Protein 4QPN (pdb70)

Sequence (203 aa):
ADSYSEKSSQFCCFCGHVLTITQQNFGSRLGVAARRVWDAALSSLCNYFESQNVDFRRGKKVIELGAGTGIVGILAALQGGDVTITDLPLALEEQIQGNVQANVPAGGQAQVRALSWGIDHHVFPANYDLVLGADIVYLEEPTFPLLLLGTLQHLCRPHGTIYLASKMRRKEHGTESFFQHLLPQQHFQLEELAQRDEDENVNIYRARHREPRPA

Structure (mmCIF, N/CA/C/O backbone):
data_4QPN
#
_entry.id   4QPN
#
_cell.length_a   38.665
_cell.length_b   38.665
_cell.length_c   193.915
_cell.angle_alpha   90.000
_cell.angle_beta   90.000
_cell.angle_gamma   120.000
#
_symmetry.space_group_name_H-M   'P 61'
#
loop_
_entity.id
_entity.type
_entity.pdbx_description
1 polymer 'Protein-lysine methyltransferase METTL21B'
2 non-polymer S-ADENOSYL-L-HOMOCYSTEINE
3 non-polymer 'SULFATE ION'
4 non-polymer 'UNKNOWN ATOM OR ION'
5 water water
#
loop_
_atom_site.group_PDB
_atom_site.id
_atom_site.type_symbol
_atom_site.label_atom_id
_atom_site.label_alt_id
_atom_site.label_comp_id
_atom_site.label_asym_id
_atom_site.label_entity_id
_atom_site.label_seq_id
_atom_site.pdbx_PDB_ins_code
_atom_site.Cartn_x
_atom_site.Cartn_y
_atom_site.Cartn_z
_atom_site.occupancy
_atom_site.B_iso_or_equiv
_atom_site.auth_seq_id
_atom_site.auth_comp_id
_atom_site.auth_asym_id
_atom_site.auth_atom_id
_atom_site.pdbx_PDB_model_num
ATOM 1 N N . ALA A 1 25 ? -11.962 44.496 -0.744 1.00 20.31 24 ALA A N 1
ATOM 2 C CA . ALA A 1 25 ? -13.109 44.301 0.190 1.00 14.53 24 ALA A CA 1
ATOM 3 C C . ALA A 1 25 ? -12.858 44.973 1.514 1.00 13.49 24 ALA A C 1
ATOM 4 O O . ALA A 1 25 ? -11.697 45.038 1.938 1.00 15.58 24 ALA A O 1
ATOM 6 N N . ASP A 1 26 ? -13.901 45.453 2.190 1.00 13.55 25 ASP A N 1
ATOM 7 C CA . ASP A 1 26 ? -13.790 45.991 3.540 1.00 12.98 25 ASP A CA 1
ATOM 8 C C . ASP A 1 26 ? -13.358 44.839 4.455 1.00 12.72 25 ASP A C 1
ATOM 9 O O . ASP A 1 26 ? -13.768 43.663 4.291 1.00 13.48 25 ASP A O 1
ATOM 14 N N . SER A 1 27 ? -12.625 45.211 5.502 1.00 13.14 26 SER A N 1
ATOM 15 C CA . SER A 1 27 ? -12.418 44.333 6.634 1.00 13.81 26 SER A CA 1
ATOM 16 C C . SER A 1 27 ? -13.796 44.057 7.248 1.00 14.44 26 SER A C 1
ATOM 17 O O . SER A 1 27 ? -14.782 44.823 7.070 1.00 15.02 26 SER A O 1
ATOM 20 N N . TYR A 1 28 ? -13.921 42.899 7.863 1.00 12.92 27 TYR A N 1
ATOM 21 C CA . TYR A 1 28 ? -15.212 42.475 8.424 1.00 12.71 27 TYR A CA 1
ATOM 22 C C . TYR A 1 28 ? -14.956 41.568 9.581 1.00 12.77 27 TYR A C 1
ATOM 23 O O . TYR A 1 28 ? -13.869 41.036 9.766 1.00 15.06 27 TYR A O 1
ATOM 32 N N . SER A 1 29 ? -15.977 41.340 10.361 1.00 15.80 28 SER A N 1
ATOM 33 C CA . SER A 1 29 ? -15.788 40.448 11.444 1.00 19.19 28 SER A CA 1
ATOM 34 C C . SER A 1 29 ? -16.820 39.352 11.353 1.00 15.59 28 SER A C 1
ATOM 35 O O . SER A 1 29 ? -17.876 39.520 10.696 1.00 17.94 28 SER A O 1
ATOM 38 N N . GLU A 1 30 ? -16.479 38.226 11.928 1.00 13.55 29 GLU A N 1
ATOM 39 C CA . GLU A 1 30 ? -17.373 37.109 12.052 1.00 14.05 29 GLU A CA 1
ATOM 40 C C . GLU A 1 30 ? -17.418 36.823 13.531 1.00 12.35 29 GLU A C 1
ATOM 41 O O . GLU A 1 30 ? -16.378 36.766 14.154 1.00 21.53 29 GLU A O 1
ATOM 47 N N . LYS A 1 31 ? -18.571 36.530 14.056 1.00 12.92 30 LYS A N 1
ATOM 48 C CA . LYS A 1 31 ? -18.753 36.090 15.391 1.00 11.78 30 LYS A CA 1
ATOM 49 C C . LYS A 1 31 ? -18.935 34.590 15.415 1.00 14.05 30 LYS A C 1
ATOM 50 O O . LYS A 1 31 ? -19.742 34.000 14.625 1.00 20.26 30 LYS A O 1
ATOM 56 N N . SER A 1 32 ? -18.261 33.965 16.366 1.00 10.97 31 SER A N 1
ATOM 57 C CA A SER A 1 32 ? -18.398 32.565 16.660 0.30 12.23 31 SER A CA 1
ATOM 58 C CA B SER A 1 32 ? -18.502 32.593 16.660 0.70 12.28 31 SER A CA 1
ATOM 59 C C . SER A 1 32 ? -19.009 32.471 18.073 1.00 11.72 31 SER A C 1
ATOM 60 O O . SER A 1 32 ? -18.514 33.127 19.010 1.00 13.27 31 SER A O 1
ATOM 65 N N . GLN A 1 33 ? -20.005 31.651 18.234 1.00 10.90 32 GLN A N 1
ATOM 66 C CA . GLN A 1 33 ? -20.709 31.515 19.499 1.00 9.63 32 GLN A CA 1
ATOM 67 C C . GLN A 1 33 ? -20.411 30.262 20.170 1.00 9.63 32 GLN A C 1
ATOM 68 O O . GLN A 1 33 ? -20.418 29.202 19.535 1.00 12.00 32 GLN A O 1
ATOM 74 N N . PHE A 1 34 ? -20.197 30.332 21.475 1.00 8.86 33 PHE A N 1
ATOM 75 C CA . PHE A 1 34 ? -19.876 29.199 22.281 1.00 8.78 33 PHE A CA 1
ATOM 76 C C . PHE A 1 34 ? -20.607 29.304 23.591 1.00 8.67 33 PHE A C 1
ATOM 77 O O . PHE A 1 34 ? -21.045 30.410 23.979 1.00 9.02 33 PHE A O 1
ATOM 85 N N . CYS A 1 35 ? -20.770 28.164 24.238 1.00 9.79 34 CYS A N 1
ATOM 86 C CA A CYS A 1 35 ? -21.304 28.110 25.602 0.70 10.43 34 CYS A CA 1
ATOM 87 C CA B CYS A 1 35 ? -21.322 28.108 25.597 0.30 10.75 34 CYS A CA 1
ATOM 88 C C . CYS A 1 35 ? -20.485 27.078 26.307 1.00 11.17 34 CYS A C 1
ATOM 89 O O . CYS A 1 35 ? -20.540 25.926 25.971 1.00 16.01 34 CYS A O 1
ATOM 94 N N . PHE A 1 36 ? -19.619 27.517 27.159 1.00 13.61 35 PHE A N 1
ATOM 95 C CA . PHE A 1 36 ? -18.730 26.645 27.915 1.00 11.81 35 PHE A CA 1
ATOM 96 C C . PHE A 1 36 ? -19.023 26.863 29.355 1.00 11.29 35 PHE A C 1
ATOM 97 O O . PHE A 1 36 ? -19.067 28.026 29.807 1.00 11.43 35 PHE A O 1
ATOM 105 N N . CYS A 1 37 ? -19.216 25.771 30.120 1.00 13.58 36 CYS A N 1
ATOM 106 C CA . CYS A 1 37 ? -19.448 25.859 31.540 1.00 14.66 36 CYS A CA 1
ATOM 107 C C . CYS A 1 37 ? -20.679 26.717 31.876 1.00 13.89 36 CYS A C 1
ATOM 108 O O . CYS A 1 37 ? -20.644 27.424 32.883 1.00 17.28 36 CYS A O 1
ATOM 111 N N . GLY A 1 38 ? -21.646 26.743 30.948 1.00 15.28 37 GLY A N 1
ATOM 112 C CA . GLY A 1 38 ? -22.884 27.513 31.013 1.00 15.55 37 GLY A CA 1
ATOM 113 C C . GLY A 1 38 ? -22.763 28.951 30.666 1.00 12.90 37 GLY A C 1
ATOM 114 O O . GLY A 1 38 ? -23.823 29.608 30.625 1.00 17.34 37 GLY A O 1
ATOM 115 N N . HIS A 1 39 ? -21.550 29.480 30.385 1.00 10.93 38 HIS A N 1
ATOM 116 C CA . HIS A 1 39 ? -21.347 30.865 30.008 1.00 9.84 38 HIS A CA 1
ATOM 117 C C . HIS A 1 39 ? -21.435 31.074 28.529 1.00 9.76 38 HIS A C 1
ATOM 118 O O . HIS A 1 39 ? -20.838 30.327 27.781 1.00 13.25 38 HIS A O 1
ATOM 125 N N . VAL A 1 40 ? -22.017 32.197 28.123 1.00 9.09 39 VAL A N 1
ATOM 126 C CA . VAL A 1 40 ? -21.955 32.625 26.742 1.00 9.18 39 VAL A CA 1
ATOM 127 C C . VAL A 1 40 ? -20.578 33.152 26.430 1.00 8.33 39 VAL A C 1
ATOM 128 O O . VAL A 1 40 ? -20.034 33.926 27.195 1.00 10.12 39 VAL A O 1
ATOM 132 N N . LEU A 1 41 ? -20.008 32.711 25.303 1.00 7.59 40 LEU A N 1
ATOM 133 C CA . LEU A 1 41 ? -18.811 33.364 24.802 1.00 8.40 40 LEU A CA 1
ATOM 134 C C . LEU A 1 41 ? -19.082 33.715 23.362 1.00 8.45 40 LEU A C 1
ATOM 135 O O . LEU A 1 41 ? -19.230 32.822 22.513 1.00 10.04 40 LEU A O 1
ATOM 140 N N . THR A 1 42 ? -19.146 35.006 23.082 1.00 6.92 41 THR A N 1
ATOM 141 C CA . THR A 1 42 ? -19.345 35.474 21.689 1.00 7.24 41 THR A CA 1
ATOM 142 C C . THR A 1 42 ? -17.994 36.043 21.255 1.00 6.95 41 THR A C 1
ATOM 143 O O . THR A 1 42 ? -17.514 37.062 21.779 1.00 6.86 41 THR A O 1
ATOM 147 N N . ILE A 1 43 ? -17.338 35.357 20.342 1.00 7.32 42 ILE A N 1
ATOM 148 C CA . ILE A 1 43 ? -15.986 35.656 19.971 1.00 6.60 42 ILE A CA 1
ATOM 149 C C . ILE A 1 43 ? -15.924 36.281 18.595 1.00 6.42 42 ILE A C 1
ATOM 150 O O . ILE A 1 43 ? -16.294 35.618 17.597 1.00 8.56 42 ILE A O 1
ATOM 155 N N . THR A 1 44 ? -15.444 37.531 18.526 1.00 6.69 43 THR A N 1
ATOM 156 C CA . THR A 1 44 ? -15.270 38.200 17.264 1.00 7.77 43 THR A CA 1
ATOM 157 C C . THR A 1 44 ? -13.891 37.903 16.712 1.00 7.55 43 THR A C 1
ATOM 158 O O . THR A 1 44 ? -12.883 37.957 17.404 1.00 8.02 43 THR A O 1
ATOM 162 N N . GLN A 1 45 ? -13.939 37.523 15.439 1.00 7.60 44 GLN A N 1
ATOM 163 C CA A GLN A 1 45 ? -12.765 37.267 14.635 0.70 7.45 44 GLN A CA 1
ATOM 164 C CA B GLN A 1 45 ? -12.756 37.269 14.636 0.30 7.74 44 GLN A CA 1
ATOM 165 C C . GLN A 1 45 ? -12.654 38.379 13.609 1.00 8.30 44 GLN A C 1
ATOM 166 O O . GLN A 1 45 ? -13.609 38.602 12.841 1.00 10.71 44 GLN A O 1
ATOM 177 N N . ASN A 1 46 ? -11.535 39.099 13.613 1.00 7.27 45 ASN A N 1
ATOM 178 C CA . ASN A 1 46 ? -11.409 40.281 12.798 1.00 8.36 45 ASN A CA 1
ATOM 179 C C . ASN A 1 46 ? -10.608 39.950 11.587 1.00 8.16 45 ASN A C 1
ATOM 180 O O . ASN A 1 46 ? -9.408 39.885 11.614 1.00 8.90 45 ASN A O 1
ATOM 185 N N . PHE A 1 47 ? -11.333 39.710 10.472 1.00 11.18 46 PHE A N 1
ATOM 186 C CA . PHE A 1 47 ? -10.720 39.293 9.200 1.00 11.23 46 PHE A CA 1
ATOM 187 C C . PHE A 1 47 ? -10.483 40.491 8.280 1.00 9.89 46 PHE A C 1
ATOM 188 O O . PHE A 1 47 ? -11.261 41.498 8.240 1.00 12.16 46 PHE A O 1
ATOM 196 N N . GLY A 1 48 ? -9.492 40.411 7.421 1.00 10.54 47 GLY A N 1
ATOM 197 C CA . GLY A 1 48 ? -9.224 41.452 6.403 1.00 11.76 47 GLY A CA 1
ATOM 198 C C . GLY A 1 48 ? -8.440 42.617 6.910 1.00 12.63 47 GLY A C 1
ATOM 199 O O . GLY A 1 48 ? -8.127 43.525 6.128 1.00 17.73 47 GLY A O 1
ATOM 200 N N . SER A 1 49 ? -8.081 42.594 8.198 1.00 12.37 48 SER A N 1
ATOM 201 C CA . SER A 1 49 ? -7.373 43.724 8.810 1.00 14.17 48 SER A CA 1
ATOM 202 C C . SER A 1 49 ? -5.965 43.291 9.264 1.00 11.63 48 SER A C 1
ATOM 203 O O . SER A 1 49 ? -5.324 43.932 10.118 1.00 13.28 48 SER A O 1
ATOM 206 N N . ARG A 1 50 ? -5.406 42.306 8.583 1.00 11.19 49 ARG A N 1
ATOM 207 C CA . ARG A 1 50 ? -3.984 41.979 8.669 1.00 11.57 49 ARG A CA 1
ATOM 208 C C . ARG A 1 50 ? -3.595 41.287 10.024 1.00 10.88 49 ARG A C 1
ATOM 209 O O . ARG A 1 50 ? -2.437 41.308 10.427 1.00 13.06 49 ARG A O 1
ATOM 217 N N . LEU A 1 51 ? -4.547 40.667 10.684 1.00 8.84 50 LEU A N 1
ATOM 218 C CA . LEU A 1 51 ? -4.235 39.849 11.866 1.00 8.24 50 LEU A CA 1
ATOM 219 C C . LEU A 1 51 ? -3.677 38.498 11.476 1.00 8.19 50 LEU A C 1
ATOM 220 O O . LEU A 1 51 ? -3.071 37.821 12.304 1.00 8.79 50 LEU A O 1
ATOM 225 N N . GLY A 1 52 ? -3.917 38.069 10.238 1.00 7.79 51 GLY A N 1
ATOM 226 C CA . GLY A 1 52 ? -3.467 36.750 9.854 1.00 7.92 51 GLY A CA 1
ATOM 227 C C . GLY A 1 52 ? -4.012 35.691 10.777 1.00 6.47 51 GLY A C 1
ATOM 228 O O . GLY A 1 52 ? -5.204 35.684 11.076 1.00 7.78 51 GLY A O 1
ATOM 229 N N . VAL A 1 53 ? -3.164 34.747 11.194 1.00 6.75 52 VAL A N 1
ATOM 230 C CA . VAL A 1 53 ? -3.661 33.612 11.957 1.00 7.20 52 VAL A CA 1
ATOM 231 C C . VAL A 1 53 ? -4.252 34.025 13.304 1.00 6.63 52 VAL A C 1
ATOM 232 O O . VAL A 1 53 ? -5.059 33.293 13.863 1.00 5.76 52 VAL A O 1
ATOM 236 N N . ALA A 1 54 ? -3.864 35.188 13.821 1.00 5.86 53 ALA A N 1
ATOM 237 C CA . ALA A 1 54 ? -4.376 35.671 15.109 1.00 6.17 53 ALA A CA 1
ATOM 238 C C . ALA A 1 54 ? -5.865 35.950 15.087 1.00 6.50 53 ALA A C 1
ATOM 239 O O . ALA A 1 54 ? -6.496 36.071 16.134 1.00 6.89 53 ALA A O 1
ATOM 241 N N . ALA A 1 55 ? -6.464 36.082 13.892 1.00 6.69 54 ALA A N 1
ATOM 242 C CA . ALA A 1 55 ? -7.887 36.393 13.767 1.00 6.66 54 ALA A CA 1
ATOM 243 C C . ALA A 1 55 ? -8.779 35.189 14.083 1.00 6.48 54 ALA A C 1
ATOM 244 O O . ALA A 1 55 ? -9.932 35.404 14.373 1.00 8.65 54 ALA A O 1
A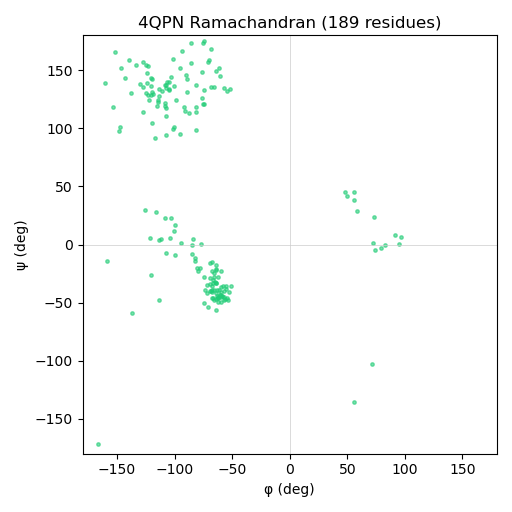TOM 246 N N . ARG A 1 56 ? -8.285 33.947 13.864 1.00 6.86 55 ARG A N 1
ATOM 247 C CA B ARG A 1 56 ? -9.131 32.814 13.861 0.40 7.21 55 ARG A CA 1
ATOM 248 C CA C ARG A 1 56 ? -9.122 32.781 13.860 0.60 7.43 55 ARG A CA 1
ATOM 249 C C . ARG A 1 56 ? -9.145 32.119 15.239 1.00 6.93 55 ARG A C 1
ATOM 250 O O . ARG A 1 56 ? -8.169 32.134 15.959 1.00 6.49 55 ARG A O 1
ATOM 265 N N . VAL A 1 57 ? -10.241 31.425 15.523 1.00 7.26 56 VAL A N 1
ATOM 266 C CA . VAL A 1 57 ? -10.302 30.453 16.601 1.00 7.25 56 VAL A CA 1
ATOM 267 C C . VAL A 1 57 ? -9.845 29.125 16.033 1.00 6.83 56 VAL A C 1
ATOM 268 O O . VAL A 1 57 ? -10.482 28.565 15.144 1.00 8.52 56 VAL A O 1
ATOM 272 N N . TRP A 1 58 ? -8.698 28.611 16.473 1.00 5.85 57 TRP A N 1
ATOM 273 C CA . TRP A 1 58 ? -8.135 27.365 15.946 1.00 6.32 57 TRP A CA 1
ATOM 274 C C . TRP A 1 58 ? -8.579 26.191 16.818 1.00 6.50 57 TRP A C 1
ATOM 275 O O . TRP A 1 58 ? -9.081 26.313 17.912 1.00 7.32 57 TRP A O 1
ATOM 286 N N . ASP A 1 59 ? -8.367 24.975 16.304 1.00 6.87 58 ASP A N 1
ATOM 287 C CA . ASP A 1 59 ? -9.019 23.836 16.839 1.00 8.01 58 ASP A CA 1
ATOM 288 C C . ASP A 1 59 ? -8.624 23.487 18.246 1.00 6.99 58 ASP A C 1
ATOM 289 O O . ASP A 1 59 ? -9.431 22.985 19.038 1.00 8.46 58 ASP A O 1
ATOM 294 N N . ALA A 1 60 ? -7.359 23.624 18.588 1.00 6.11 59 ALA A N 1
ATOM 295 C CA . ALA A 1 60 ? -6.940 23.231 19.951 1.00 7.21 59 ALA A CA 1
ATOM 296 C C . ALA A 1 60 ? -7.535 24.156 21.014 1.00 6.18 59 ALA A C 1
ATOM 297 O O . ALA A 1 60 ? -7.628 23.742 22.163 1.00 7.08 59 ALA A O 1
ATOM 299 N N . ALA A 1 61 ? -7.911 25.381 20.652 1.00 6.66 60 ALA A N 1
ATOM 300 C CA . ALA A 1 61 ? -8.589 26.250 21.591 1.00 7.03 60 ALA A CA 1
ATOM 301 C C . ALA A 1 61 ? -9.916 25.683 22.023 1.00 7.09 60 ALA A C 1
ATOM 302 O O . ALA A 1 61 ? -10.268 25.694 23.188 1.00 7.98 60 ALA A O 1
ATOM 304 N N . LEU A 1 62 ? -10.685 25.179 21.070 1.00 8.47 61 LEU A N 1
ATOM 305 C CA . LEU A 1 62 ? -11.944 24.548 21.378 1.00 10.46 61 LEU A CA 1
ATOM 306 C C . LEU A 1 62 ? -11.703 23.325 22.244 1.00 9.54 61 LEU A C 1
ATOM 307 O O . LEU A 1 62 ? -12.414 23.082 23.242 1.00 10.33 61 LEU A O 1
ATOM 312 N N . SER A 1 63 ? -10.710 22.512 21.882 1.00 9.02 62 SER A N 1
ATOM 313 C CA A SER A 1 63 ? -10.410 21.315 22.704 0.60 9.62 62 SER A CA 1
ATOM 314 C CA B SER A 1 63 ? -10.422 21.330 22.661 0.40 8.98 62 SER A CA 1
ATOM 315 C C . SER A 1 63 ? -10.065 21.678 24.100 1.00 8.55 62 SER A C 1
ATOM 316 O O . SER A 1 63 ? -10.517 21.052 25.057 1.00 10.15 62 SER A O 1
ATOM 321 N N . LEU A 1 64 ? -9.255 22.736 24.255 1.00 7.66 63 LEU A N 1
ATOM 322 C CA . LEU A 1 64 ? -8.808 23.112 25.619 1.00 7.64 63 LEU A CA 1
ATOM 323 C C . LEU A 1 64 ? -9.968 23.640 26.459 1.00 7.60 63 LEU A C 1
ATOM 324 O O . LEU A 1 64 ? -10.095 23.331 27.639 1.00 8.64 63 LEU A O 1
ATOM 329 N N . CYS A 1 65 ? -10.823 24.424 25.827 1.00 7.78 64 CYS A N 1
ATOM 330 C CA . CYS A 1 65 ? -12.016 24.931 26.527 1.00 8.29 64 CYS A CA 1
ATOM 331 C C . CYS A 1 65 ? -12.936 23.779 26.926 1.00 9.30 64 CYS A C 1
ATOM 332 O O . CYS A 1 65 ? -13.418 23.735 28.074 1.00 9.84 64 CYS A O 1
ATOM 335 N N . ASN A 1 66 ? -13.106 22.818 26.030 1.00 9.50 65 ASN A N 1
ATOM 336 C CA . ASN A 1 66 ? -13.920 21.665 26.367 1.00 9.93 65 ASN A CA 1
ATOM 337 C C . ASN A 1 66 ? -13.313 20.851 27.502 1.00 11.35 65 ASN A C 1
ATOM 338 O O . ASN A 1 66 ? -14.055 20.257 28.302 1.00 12.80 65 ASN A O 1
ATOM 343 N N . TYR A 1 67 ? -11.987 20.813 27.574 1.00 10.59 66 TYR A N 1
ATOM 344 C CA . TYR A 1 67 ? -11.311 20.095 28.625 1.00 10.66 66 TYR A CA 1
ATOM 345 C C . TYR A 1 67 ? -11.467 20.834 29.938 1.00 11.01 66 TYR A C 1
ATOM 346 O O . TYR A 1 67 ? -11.761 20.225 30.964 1.00 12.23 66 TYR A O 1
ATOM 355 N N . PHE A 1 68 ? -11.348 22.151 29.978 1.00 9.66 67 PHE A N 1
ATOM 356 C CA . PHE A 1 68 ? -11.584 22.864 31.217 1.00 11.14 67 PHE A CA 1
ATOM 357 C C . PHE A 1 68 ? -12.988 22.588 31.741 1.00 11.75 67 PHE A C 1
ATOM 358 O O . PHE A 1 68 ? -13.193 22.549 32.973 1.00 13.18 67 PHE A O 1
ATOM 366 N N . GLU A 1 69 ? -13.928 22.457 30.810 1.00 10.04 68 GLU A N 1
ATOM 367 C CA . GLU A 1 69 ? -15.327 22.154 31.191 1.00 11.74 68 GLU A CA 1
ATOM 368 C C . GLU A 1 69 ? -15.446 20.742 31.689 1.00 13.59 68 GLU A C 1
ATOM 369 O O . GLU A 1 69 ? -15.978 20.522 32.778 1.00 16.03 68 GLU A O 1
ATOM 375 N N . SER A 1 70 ? -14.987 19.785 30.913 1.00 11.35 69 SER A N 1
ATOM 376 C CA . SER A 1 70 ? -15.199 18.395 31.242 1.00 13.92 69 SER A CA 1
ATOM 377 C C . SER A 1 70 ? -14.458 17.976 32.490 1.00 16.07 69 SER A C 1
ATOM 378 O O . SER A 1 70 ? -14.967 17.151 33.262 1.00 18.67 69 SER A O 1
ATOM 381 N N . GLN A 1 71 ? -13.289 18.558 32.721 1.00 17.14 70 GLN A N 1
ATOM 382 C CA . GLN A 1 71 ? -12.484 18.234 33.886 1.00 18.62 70 GLN A CA 1
ATOM 383 C C . GLN A 1 71 ? -12.707 19.159 35.054 1.00 18.20 70 GLN A C 1
ATOM 384 O O . GLN A 1 71 ? -12.060 19.015 36.093 1.00 20.75 70 GLN A O 1
ATOM 390 N N . ASN A 1 72 ? -13.593 20.114 34.906 1.00 15.34 71 ASN A N 1
ATOM 391 C CA . ASN A 1 72 ? -13.831 21.078 35.974 1.00 16.24 71 ASN A CA 1
ATOM 392 C C . ASN A 1 72 ? -12.549 21.655 36.519 1.00 17.14 71 ASN A C 1
ATOM 393 O O . ASN A 1 72 ? -12.404 21.837 37.691 1.00 20.12 71 ASN A O 1
ATOM 398 N N . VAL A 1 73 ? -11.626 22.052 35.623 1.00 16.23 72 VAL A N 1
ATOM 399 C CA . VAL A 1 73 ? -10.368 22.628 36.084 1.00 14.40 72 VAL A CA 1
ATOM 400 C C . VAL A 1 73 ? -10.633 23.858 36.963 1.00 14.69 72 VAL A C 1
ATOM 401 O O . VAL A 1 73 ? -11.480 24.692 36.615 1.00 15.58 72 VAL A O 1
ATOM 405 N N . ASP A 1 74 ? -9.941 23.970 38.102 1.00 14.56 73 ASP A N 1
ATOM 406 C CA . ASP A 1 74 ? -10.224 25.030 39.057 1.00 14.30 73 ASP A CA 1
ATOM 407 C C . ASP A 1 74 ? -9.338 26.243 38.757 1.00 16.88 73 ASP A C 1
ATOM 408 O O . ASP A 1 74 ? -8.110 26.165 38.838 1.00 17.09 73 ASP A O 1
ATOM 413 N N . PHE A 1 75 ? -9.987 27.351 38.440 1.00 11.92 74 PHE A N 1
ATOM 414 C CA . PHE A 1 75 ? -9.338 28.637 38.191 1.00 12.62 74 PHE A CA 1
ATOM 415 C C . PHE A 1 75 ? -9.573 29.602 39.297 1.00 11.01 74 PHE A C 1
ATOM 416 O O . PHE A 1 75 ? -8.939 30.625 39.332 1.00 12.42 74 PHE A O 1
ATOM 424 N N . ARG A 1 76 ? -10.416 29.262 40.260 1.00 15.26 75 ARG A N 1
ATOM 425 C CA A ARG A 1 76 ? -10.917 30.255 41.181 0.70 17.94 75 ARG A CA 1
ATOM 426 C CA B ARG A 1 76 ? -10.910 30.320 41.109 0.30 16.57 75 ARG A CA 1
ATOM 427 C C . ARG A 1 76 ? -9.795 30.909 41.971 1.00 16.57 75 ARG A C 1
ATOM 428 O O . ARG A 1 76 ? -9.122 30.237 42.739 1.00 18.19 75 ARG A O 1
ATOM 443 N N . GLY A 1 77 ? -9.608 32.212 41.803 1.00 16.96 76 GLY A N 1
ATOM 444 C CA . GLY A 1 77 ? -8.569 32.927 42.528 1.00 16.88 76 GLY A CA 1
ATOM 445 C C . GLY A 1 77 ? -7.119 32.696 42.072 1.00 16.96 76 GLY A C 1
ATOM 446 O O . GLY A 1 77 ? -6.207 33.320 42.582 1.00 25.83 76 GLY A O 1
ATOM 447 N N . LYS A 1 78 ? -6.902 31.783 41.111 1.00 14.68 77 LYS A N 1
ATOM 448 C CA . LYS A 1 78 ? -5.556 31.427 40.633 1.00 12.56 77 LYS A CA 1
ATOM 449 C C . LYS A 1 78 ? -5.056 32.554 39.711 1.00 9.66 77 LYS A C 1
ATOM 450 O O . LYS A 1 78 ? -5.848 33.139 38.978 1.00 10.94 77 LYS A O 1
ATOM 460 N N . LYS A 1 79 ? -3.773 32.789 39.681 1.00 8.47 78 LYS A N 1
ATOM 461 C CA . LYS A 1 79 ? -3.138 33.805 38.790 1.00 7.88 78 LYS A CA 1
ATOM 462 C C . LYS A 1 79 ? -2.759 33.108 37.485 1.00 7.02 78 LYS A C 1
ATOM 463 O O . LYS A 1 79 ? -1.930 32.190 37.467 1.00 8.25 78 LYS A O 1
ATOM 469 N N . VAL A 1 80 ? -3.415 33.536 36.394 1.00 7.12 79 VAL A N 1
ATOM 470 C CA . VAL A 1 80 ? -3.413 32.812 35.109 1.00 6.58 79 VAL A CA 1
ATOM 471 C C . VAL A 1 80 ? -2.840 33.748 34.046 1.00 6.07 79 VAL A C 1
ATOM 472 O O . VAL A 1 80 ? -3.229 34.929 33.986 1.00 7.14 79 VAL A O 1
ATOM 476 N N . ILE A 1 81 ? -1.961 33.217 33.198 1.00 6.49 80 ILE A N 1
ATOM 477 C CA . ILE A 1 81 ? -1.546 33.970 32.015 1.00 6.44 80 ILE A CA 1
ATOM 478 C C . ILE A 1 81 ? -1.730 33.094 30.772 1.00 5.63 80 ILE A C 1
ATOM 479 O O . ILE A 1 81 ? -1.394 31.915 30.796 1.00 6.92 80 ILE A O 1
ATOM 484 N N . GLU A 1 82 ? -2.286 33.669 29.705 1.00 5.20 81 GLU A N 1
ATOM 485 C CA . GLU A 1 82 ? -2.381 33.010 28.412 1.00 5.19 81 GLU A CA 1
ATOM 486 C C . GLU A 1 82 ? -1.399 33.633 27.457 1.00 4.77 81 GLU A C 1
ATOM 487 O O . GLU A 1 82 ? -1.296 34.844 27.342 1.00 5.28 81 GLU A O 1
ATOM 493 N N . LEU A 1 83 ? -0.670 32.762 26.714 1.00 5.07 82 LEU A N 1
ATOM 494 C CA . LEU A 1 83 ? 0.277 33.167 25.667 1.00 5.04 82 LEU A CA 1
ATOM 495 C C . LEU A 1 83 ? -0.348 32.946 24.292 1.00 4.72 82 LEU A C 1
ATOM 496 O O . LEU A 1 83 ? -1.065 31.964 24.091 1.00 5.08 82 LEU A O 1
ATOM 501 N N . GLY A 1 84 ? -0.048 33.843 23.348 1.00 4.37 83 GLY A N 1
ATOM 502 C CA . GLY A 1 84 ? -0.539 33.654 21.974 1.00 4.41 83 GLY A CA 1
ATOM 503 C C . GLY A 1 84 ? -2.029 33.505 21.932 1.00 4.91 83 GLY A C 1
ATOM 504 O O . GLY A 1 84 ? -2.525 32.642 21.203 1.00 4.99 83 GLY A O 1
ATOM 505 N N . ALA A 1 85 ? -2.756 34.352 22.658 1.00 4.23 84 ALA A N 1
ATOM 506 C CA . ALA A 1 85 ? -4.185 34.156 22.802 1.00 4.20 84 ALA A CA 1
ATOM 507 C C . ALA A 1 85 ? -5.047 34.309 21.552 1.00 4.10 84 ALA A C 1
ATOM 508 O O . ALA A 1 85 ? -6.166 33.783 21.523 1.00 4.05 84 ALA A O 1
ATOM 510 N N . GLY A 1 86 ? -4.576 35.063 20.573 1.00 4.48 85 GLY A N 1
ATOM 511 C CA . GLY A 1 86 ? -5.320 35.219 19.286 1.00 4.67 85 GLY A CA 1
ATOM 512 C C . GLY A 1 86 ? -6.598 36.080 19.496 1.00 4.19 85 GLY A C 1
ATOM 513 O O . GLY A 1 86 ? -6.528 37.288 19.627 1.00 5.27 85 GLY A O 1
ATOM 514 N N . THR A 1 87 ? -7.724 35.395 19.557 1.00 4.78 86 THR A N 1
ATOM 515 C CA . THR A 1 87 ? -8.987 36.023 19.907 1.00 5.05 86 THR A CA 1
ATOM 516 C C . THR A 1 87 ? -9.185 36.226 21.405 1.00 4.60 86 THR A C 1
ATOM 517 O O . THR A 1 87 ? -10.031 37.032 21.793 1.00 5.67 86 THR A O 1
ATOM 521 N N . GLY A 1 88 ? -8.466 35.497 22.219 1.00 5.00 87 GLY A N 1
ATOM 522 C CA . GLY A 1 88 ? -8.655 35.545 23.665 1.00 5.52 87 GLY A CA 1
ATOM 523 C C . GLY A 1 88 ? -9.577 34.493 24.227 1.00 5.18 87 GLY A C 1
ATOM 524 O O . GLY A 1 88 ? -9.766 34.492 25.438 1.00 5.39 87 GLY A O 1
ATOM 525 N N . ILE A 1 89 ? -10.130 33.609 23.412 1.00 5.13 88 ILE A N 1
ATOM 526 C CA . ILE A 1 89 ? -11.160 32.714 23.845 1.00 5.12 88 ILE A CA 1
ATOM 527 C C . ILE A 1 89 ? -10.795 31.903 25.079 1.00 5.75 88 ILE A C 1
ATOM 528 O O . ILE A 1 89 ? -11.589 31.810 26.000 1.00 5.86 88 ILE A O 1
ATOM 533 N N . VAL A 1 90 ? -9.603 31.275 25.132 1.00 5.55 89 VAL A N 1
ATOM 534 C CA . VAL A 1 90 ? -9.255 30.420 26.266 1.00 5.82 89 VAL A CA 1
ATOM 535 C C . VAL A 1 90 ? -9.141 31.225 27.539 1.00 5.73 89 VAL A C 1
ATOM 536 O O . VAL A 1 90 ? -9.685 30.847 28.582 1.00 6.67 89 VAL A O 1
ATOM 540 N N . GLY A 1 91 ? -8.437 32.340 27.494 1.00 4.98 90 GLY A N 1
ATOM 541 C CA . GLY A 1 91 ? -8.280 33.153 28.675 1.00 5.84 90 GLY A CA 1
ATOM 542 C C . GLY A 1 91 ? -9.586 33.739 29.168 1.00 5.70 90 GLY A C 1
ATOM 543 O O . GLY A 1 91 ? -9.773 33.968 30.385 1.00 6.88 90 GLY A O 1
ATOM 544 N N . ILE A 1 92 ? -10.490 34.045 28.245 1.00 5.26 91 ILE A N 1
ATOM 545 C CA . ILE A 1 92 ? -11.826 34.527 28.605 1.00 5.37 91 ILE A CA 1
ATOM 546 C C . ILE A 1 92 ? -12.554 33.460 29.388 1.00 6.15 91 ILE A C 1
ATOM 547 O O . ILE A 1 92 ? -13.172 33.771 30.423 1.00 7.11 91 ILE A O 1
ATOM 552 N N . LEU A 1 93 ? -12.514 32.211 28.940 1.00 6.03 92 LEU A N 1
ATOM 553 C CA . LEU A 1 93 ? -13.154 31.157 29.714 1.00 7.33 92 LEU A CA 1
ATOM 554 C C . LEU A 1 93 ? -12.504 31.054 31.107 1.00 7.16 92 LEU A C 1
ATOM 555 O O . LEU A 1 93 ? -13.195 30.901 32.132 1.00 7.99 92 LEU A O 1
ATOM 560 N N . ALA A 1 94 ? -11.178 31.116 31.164 1.00 6.53 93 ALA A N 1
ATOM 561 C CA . ALA A 1 94 ? -10.525 31.056 32.470 1.00 7.08 93 ALA A CA 1
ATOM 562 C C . ALA A 1 94 ? -11.010 32.160 33.403 1.00 6.80 93 ALA A C 1
ATOM 563 O O . ALA A 1 94 ? -11.190 31.937 34.612 1.00 8.63 93 ALA A O 1
ATOM 565 N N . ALA A 1 95 ? -11.197 33.356 32.866 1.00 7.09 94 ALA A N 1
ATOM 566 C CA . ALA A 1 95 ? -11.709 34.474 33.651 1.00 7.25 94 ALA A CA 1
ATOM 567 C C . ALA A 1 95 ? -13.169 34.232 34.064 1.00 7.85 94 ALA A C 1
ATOM 568 O O . ALA A 1 95 ? -13.514 34.483 35.235 1.00 8.78 94 ALA A O 1
ATOM 570 N N . LEU A 1 96 ? -13.989 33.706 33.174 1.00 7.25 95 LEU A N 1
ATOM 571 C CA . LEU A 1 96 ? -15.379 33.377 33.547 1.00 7.97 95 LEU A CA 1
ATOM 572 C C . LEU A 1 96 ? -15.467 32.329 34.638 1.00 10.24 95 LEU A C 1
ATOM 573 O O . LEU A 1 96 ? -16.438 32.269 35.367 1.00 10.68 95 LEU A O 1
ATOM 578 N N . GLN A 1 97 ? -14.467 31.455 34.731 1.00 9.98 96 GLN A N 1
ATOM 579 C CA . GLN A 1 97 ? -14.323 30.435 35.764 1.00 10.42 96 GLN A CA 1
ATOM 580 C C . GLN A 1 97 ? -13.679 30.988 37.037 1.00 10.56 96 GLN A C 1
ATOM 581 O O . GLN A 1 97 ? -13.423 30.185 37.973 1.00 13.33 96 GLN A O 1
ATOM 587 N N . GLY A 1 98 ? -13.428 32.292 37.110 1.00 10.49 97 GLY A N 1
ATOM 588 C CA . GLY A 1 98 ? -12.904 32.858 38.332 1.00 11.44 97 GLY A CA 1
ATOM 589 C C . GLY A 1 98 ? -11.407 33.069 38.429 1.00 10.03 97 GLY A C 1
ATOM 590 O O . GLY A 1 98 ? -10.903 33.560 39.439 1.00 11.64 97 GLY A O 1
ATOM 591 N N . GLY A 1 99 ? -10.680 32.837 37.324 1.00 10.11 98 GLY A N 1
ATOM 592 C CA . GLY A 1 99 ? -9.263 33.106 37.354 1.00 9.54 98 GLY A CA 1
ATOM 593 C C . GLY A 1 99 ? -8.932 34.591 37.388 1.00 9.37 98 GLY A C 1
ATOM 594 O O . GLY A 1 99 ? -9.720 35.446 36.930 1.00 11.27 98 GLY A O 1
ATOM 595 N N . ASP A 1 100 ? -7.742 34.934 37.873 1.00 9.07 99 ASP A N 1
ATOM 596 C CA . ASP A 1 100 ? -7.179 36.279 37.751 1.00 8.92 99 ASP A CA 1
ATOM 597 C C . ASP A 1 100 ? -6.285 36.282 36.533 1.00 8.02 99 ASP A C 1
ATOM 598 O O . ASP A 1 100 ? -5.137 35.825 36.621 1.00 8.05 99 ASP A O 1
ATOM 603 N N . VAL A 1 101 ? -6.829 36.704 35.393 1.00 7.51 100 VAL A N 1
ATOM 604 C CA . VAL A 1 101 ? -6.247 36.321 34.112 1.00 7.30 100 VAL A CA 1
ATOM 605 C C . VAL A 1 101 ? -5.575 37.483 33.448 1.00 6.75 100 VAL A C 1
ATOM 606 O O . VAL A 1 101 ? -6.118 38.612 33.379 1.00 8.01 100 VAL A O 1
ATOM 610 N N . THR A 1 102 ? -4.400 37.211 32.891 1.00 6.10 101 THR A N 1
ATOM 611 C CA . THR A 1 102 ? -3.675 38.103 31.980 1.00 6.32 101 THR A CA 1
ATOM 612 C C . THR A 1 102 ? -3.607 37.427 30.627 1.00 5.81 101 THR A C 1
ATOM 613 O O . THR A 1 102 ? -3.111 36.306 30.525 1.00 6.72 101 THR A O 1
ATOM 617 N N . ILE A 1 103 ? -4.181 38.065 29.606 1.00 4.95 102 ILE A N 1
ATOM 618 C CA . ILE A 1 103 ? -4.291 37.495 28.265 1.00 5.08 102 ILE A CA 1
ATOM 619 C C . ILE A 1 103 ? -3.328 38.245 27.372 1.00 5.02 102 ILE A C 1
ATOM 620 O O . ILE A 1 103 ? -3.364 39.471 27.268 1.00 6.13 102 ILE A O 1
ATOM 625 N N . THR A 1 104 ? -2.395 37.499 26.749 1.00 4.95 103 THR A N 1
ATOM 626 C CA . THR A 1 104 ? -1.306 38.117 25.996 1.00 5.08 103 THR A CA 1
ATOM 627 C C . THR A 1 104 ? -1.195 37.569 24.567 1.00 4.88 103 THR A C 1
ATOM 628 O O . THR A 1 104 ? -1.615 36.453 24.261 1.00 5.34 103 THR A O 1
ATOM 632 N N . ASP A 1 105 ? -0.577 38.397 23.738 1.00 4.73 104 ASP A N 1
ATOM 633 C CA . ASP A 1 105 ? -0.256 38.074 22.351 1.00 4.80 104 ASP A CA 1
ATOM 634 C C . ASP A 1 105 ? 0.732 39.149 21.903 1.00 4.75 104 ASP A C 1
ATOM 635 O O . ASP A 1 105 ? 1.172 40.007 22.703 1.00 6.14 104 ASP A O 1
ATOM 640 N N . LEU A 1 106 ? 1.023 39.158 20.617 1.00 5.68 105 LEU A N 1
ATOM 641 C CA . LEU A 1 106 ? 1.717 40.282 20.000 1.00 6.03 105 LEU A CA 1
ATOM 642 C C . LEU A 1 106 ? 0.772 41.515 19.958 1.00 6.43 105 LEU A C 1
ATOM 643 O O . LEU A 1 106 ? -0.445 41.373 19.941 1.00 6.50 105 LEU A O 1
ATOM 648 N N . PRO A 1 107 ? 1.345 42.734 19.840 1.00 7.45 106 PRO A N 1
ATOM 649 C CA . PRO A 1 107 ? 0.518 43.935 19.770 1.00 8.22 106 PRO A CA 1
ATOM 650 C C . PRO A 1 107 ? -0.593 43.859 18.724 1.00 7.80 106 PRO A C 1
ATOM 651 O O . PRO A 1 107 ? -1.694 44.353 19.009 1.00 9.24 106 PRO A O 1
ATOM 655 N N . LEU A 1 108 ? -0.374 43.223 17.592 1.00 7.74 107 LEU A N 1
ATOM 656 C CA . LEU A 1 108 ? -1.359 43.201 16.550 1.00 9.37 107 LEU A CA 1
ATOM 657 C C . LEU A 1 108 ? -2.696 42.589 16.948 1.00 8.74 107 LEU A C 1
ATOM 658 O O . LEU A 1 108 ? -3.735 42.901 16.301 1.00 10.29 107 LEU A O 1
ATOM 663 N N . ALA A 1 109 ? -2.731 41.730 17.992 1.00 6.70 108 ALA A N 1
ATOM 664 C CA . ALA A 1 109 ? -3.958 41.022 18.354 1.00 6.39 108 ALA A CA 1
ATOM 665 C C . ALA A 1 109 ? -4.703 41.655 19.525 1.00 5.34 108 ALA A C 1
ATOM 666 O O . ALA A 1 109 ? -5.800 41.213 19.864 1.00 5.95 108 ALA A O 1
ATOM 668 N N . LEU A 1 110 ? -4.073 42.638 20.190 1.00 6.03 109 LEU A N 1
ATOM 669 C CA . LEU A 1 110 ? -4.601 43.059 21.483 1.00 5.91 109 LEU A CA 1
ATOM 670 C C . LEU A 1 110 ? -5.955 43.761 21.398 1.00 6.61 109 LEU A C 1
ATOM 671 O O . LEU A 1 110 ? -6.809 43.567 22.284 1.00 6.62 109 LEU A O 1
ATOM 676 N N . GLU A 1 111 ? -6.176 44.535 20.354 1.00 6.31 110 GLU A N 1
ATOM 677 C CA A GLU A 1 111 ? -7.480 45.182 20.220 0.70 6.78 110 GLU A CA 1
ATOM 678 C CA B GLU A 1 111 ? -7.494 45.196 20.184 0.30 6.72 110 GLU A CA 1
ATOM 679 C C . GLU A 1 111 ? -8.600 44.180 20.065 1.00 6.62 110 GLU A C 1
ATOM 680 O O . GLU A 1 111 ? -9.665 44.308 20.686 1.00 6.62 110 GLU A O 1
ATOM 691 N N . GLN A 1 112 ? -8.343 43.129 19.276 1.00 6.27 111 GLN A N 1
ATOM 692 C CA . GLN A 1 112 ? -9.325 42.045 19.122 1.00 5.91 111 GLN A CA 1
ATOM 693 C C . GLN A 1 112 ? -9.622 41.392 20.467 1.00 4.92 111 GLN A C 1
ATOM 694 O O . GLN A 1 112 ? -10.758 41.128 20.842 1.00 5.61 111 GLN A O 1
ATOM 700 N N . ILE A 1 113 ? -8.533 41.034 21.184 1.00 5.59 112 ILE A N 1
ATOM 701 C CA . ILE A 1 113 ? -8.680 40.399 22.469 1.00 4.99 112 ILE A CA 1
ATOM 702 C C . ILE A 1 113 ? -9.511 41.286 23.440 1.00 4.77 112 ILE A C 1
ATOM 703 O O . ILE A 1 113 ? -10.415 40.806 24.116 1.00 5.44 112 ILE A O 1
ATOM 708 N N . GLN A 1 114 ? -9.136 42.576 23.494 1.00 5.52 113 GLN A N 1
ATOM 709 C CA . GLN A 1 114 ? -9.813 43.502 24.396 1.00 6.36 113 GLN A CA 1
ATOM 710 C C . GLN A 1 114 ? -11.300 43.567 24.064 1.00 5.42 113 GLN A C 1
ATOM 711 O O . GLN A 1 114 ? -12.144 43.581 24.969 1.00 7.07 113 GLN A O 1
ATOM 717 N N . GLY A 1 115 ? -11.638 43.588 22.785 1.00 5.50 114 GLY A N 1
ATOM 718 C CA . GLY A 1 115 ? -13.058 43.568 22.434 1.00 5.92 114 GLY A CA 1
ATOM 719 C C . GLY A 1 115 ? -13.777 42.352 22.959 1.00 5.36 114 GLY A C 1
ATOM 720 O O . GLY A 1 115 ? -14.878 42.409 23.464 1.00 6.45 114 GLY A O 1
ATOM 721 N N . ASN A 1 116 ? -13.129 41.182 22.804 1.00 4.89 115 ASN A N 1
ATOM 722 C CA . ASN A 1 116 ? -13.747 39.945 23.254 1.00 5.17 115 ASN A CA 1
ATOM 723 C C . ASN A 1 116 ? -13.842 39.870 24.796 1.00 4.52 115 ASN A C 1
ATOM 724 O O . ASN A 1 116 ? -14.821 39.326 25.334 1.00 5.28 115 ASN A O 1
ATOM 729 N N . VAL A 1 117 ? -12.838 40.448 25.474 1.00 4.68 116 VAL A N 1
ATOM 730 C CA . VAL A 1 117 ? -12.958 40.546 26.938 1.00 5.94 116 VAL A CA 1
ATOM 731 C C . VAL A 1 117 ? -14.180 41.424 27.336 1.00 6.58 116 VAL A C 1
ATOM 732 O O . VAL A 1 117 ? -15.001 41.053 28.166 1.00 6.72 116 VAL A O 1
ATOM 736 N N . GLN A 1 118 ? -14.266 42.608 26.720 1.00 5.95 117 GLN A N 1
ATOM 737 C CA . GLN A 1 118 ? -15.362 43.522 27.035 1.00 6.85 117 GLN A CA 1
ATOM 738 C C . GLN A 1 118 ? -16.725 42.889 26.737 1.00 6.93 117 GLN A C 1
ATOM 739 O O . GLN A 1 118 ? -17.704 43.137 27.447 1.00 7.71 117 GLN A O 1
ATOM 745 N N . ALA A 1 119 ? -16.789 42.100 25.666 1.00 6.48 118 ALA A N 1
ATOM 746 C CA . ALA A 1 119 ? -18.042 41.500 25.311 1.00 6.63 118 ALA A CA 1
ATOM 747 C C . ALA A 1 119 ? -18.541 40.438 26.246 1.00 7.84 118 ALA A C 1
ATOM 748 O O . ALA A 1 119 ? -19.722 40.163 26.291 1.00 11.07 118 ALA A O 1
ATOM 750 N N . ASN A 1 120 ? -17.613 39.742 26.915 1.00 6.52 119 ASN A N 1
ATOM 751 C CA . ASN A 1 120 ? -17.908 38.480 27.586 1.00 6.41 119 ASN A CA 1
ATOM 752 C C . ASN A 1 120 ? -17.654 38.427 29.087 1.00 6.68 119 ASN A C 1
ATOM 753 O O . ASN A 1 120 ? -18.253 37.588 29.749 1.00 9.55 119 ASN A O 1
ATOM 758 N N . VAL A 1 121 ? -16.734 39.240 29.606 1.00 7.23 120 VAL A N 1
ATOM 759 C CA . VAL A 1 121 ? -16.301 39.080 31.001 1.00 7.03 120 VAL A CA 1
ATOM 760 C C . VAL A 1 121 ? -17.069 40.115 31.847 1.00 7.49 120 VAL A C 1
ATOM 761 O O . VAL A 1 121 ? -17.044 41.329 31.523 1.00 8.56 120 VAL A O 1
ATOM 765 N N . PRO A 1 122 ? -17.784 39.670 32.890 1.00 7.96 121 PRO A N 1
ATOM 766 C CA . PRO A 1 122 ? -18.623 40.560 33.728 1.00 8.34 121 PRO A CA 1
ATOM 767 C C . PRO A 1 122 ? -17.786 41.395 34.668 1.00 8.11 121 PRO A C 1
ATOM 768 O O . PRO A 1 122 ? -16.572 41.216 34.789 1.00 9.52 121 PRO A O 1
ATOM 772 N N . ALA A 1 123 ? -18.441 42.308 35.363 1.00 9.17 122 ALA A N 1
ATOM 773 C CA . ALA A 1 123 ? -17.756 43.247 36.262 1.00 10.33 122 ALA A CA 1
ATOM 774 C C . ALA A 1 123 ? -16.885 42.614 37.341 1.00 10.32 122 ALA A C 1
ATOM 775 O O . ALA A 1 123 ? -15.827 43.169 37.715 1.00 15.51 122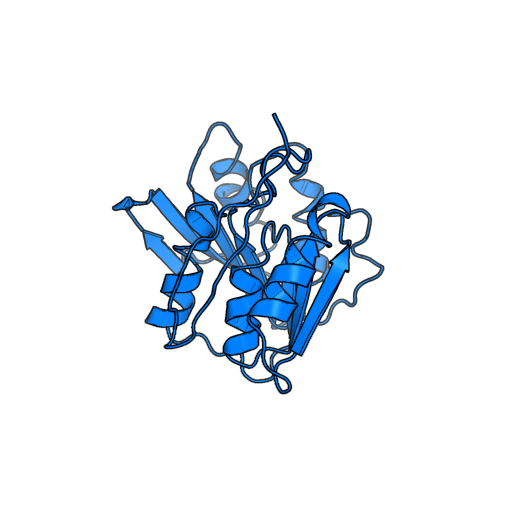 ALA A O 1
ATOM 777 N N . GLY A 1 124 ? -17.330 41.488 37.855 1.00 10.85 123 GLY A N 1
ATOM 778 C CA . GLY A 1 124 ? -16.553 40.769 38.833 1.00 12.52 123 GLY A CA 1
ATOM 779 C C . GLY A 1 124 ? -15.495 39.835 38.284 1.00 11.54 123 GLY A C 1
ATOM 780 O O . GLY A 1 124 ? -14.811 39.159 39.059 1.00 14.41 123 GLY A O 1
ATOM 781 N N . GLY A 1 125 ? -15.372 39.740 36.980 1.00 9.87 124 GLY A N 1
ATOM 782 C CA . GLY A 1 125 ? -14.306 38.916 36.397 1.00 9.38 124 GLY A CA 1
ATOM 783 C C . GLY A 1 125 ? -13.001 39.724 36.284 1.00 10.59 124 GLY A C 1
ATOM 784 O O . GLY A 1 125 ? -13.000 40.929 36.281 1.00 13.37 124 GLY A O 1
ATOM 785 N N . GLN A 1 126 ? -11.881 39.020 36.251 1.00 9.53 125 GLN A N 1
ATOM 786 C CA . GLN A 1 126 ? -10.528 39.631 36.197 1.00 9.63 125 GLN A CA 1
ATOM 787 C C . GLN A 1 126 ? -9.826 39.177 34.918 1.00 9.70 125 GLN A C 1
ATOM 788 O O . GLN A 1 126 ? -9.394 38.020 34.849 1.00 8.70 125 GLN A O 1
ATOM 794 N N . ALA A 1 127 ? -9.731 40.059 33.931 1.00 9.60 126 ALA A N 1
ATOM 795 C CA . ALA A 1 127 ? -9.090 39.743 32.653 1.00 10.12 126 ALA A CA 1
ATOM 796 C C . ALA A 1 127 ? -8.419 40.941 32.066 1.00 11.18 126 ALA A C 1
ATOM 797 O O . ALA A 1 127 ? -9.095 41.761 31.474 1.00 21.10 126 ALA A O 1
ATOM 799 N N . GLN A 1 128 ? -7.107 41.052 32.195 1.00 7.39 127 GLN A N 1
ATOM 800 C CA . GLN A 1 128 ? -6.350 42.145 31.646 1.00 8.10 127 GLN A CA 1
ATOM 801 C C . GLN A 1 128 ? -5.674 41.689 30.380 1.00 7.66 127 GLN A C 1
ATOM 802 O O . GLN A 1 128 ? -5.469 40.484 30.214 1.00 8.47 127 GLN A O 1
ATOM 808 N N . VAL A 1 129 ? -5.284 42.625 29.530 1.00 6.83 128 VAL A N 1
ATOM 809 C CA . VAL A 1 129 ? -4.721 42.309 28.235 1.00 6.60 128 VAL A CA 1
ATOM 810 C C . VAL A 1 129 ? -3.395 42.980 28.154 1.00 7.51 128 VAL A C 1
ATOM 811 O O . VAL A 1 129 ? -3.317 44.209 28.373 1.00 9.60 128 VAL A O 1
ATOM 815 N N . ARG A 1 130 ? -2.357 42.264 27.765 1.00 6.21 129 ARG A N 1
ATOM 816 C CA . ARG A 1 130 ? -1.026 42.869 27.619 1.00 7.33 129 ARG A CA 1
ATOM 817 C C . ARG A 1 130 ? -0.241 42.230 26.503 1.00 6.72 129 ARG A C 1
ATOM 818 O O . ARG A 1 130 ? -0.430 41.032 26.202 1.00 6.77 129 ARG A O 1
ATOM 826 N N . ALA A 1 131 ? 0.669 42.983 25.891 1.00 6.63 130 ALA A N 1
ATOM 827 C CA . ALA A 1 131 ? 1.609 42.440 24.916 1.00 7.04 130 ALA A CA 1
ATOM 828 C C . ALA A 1 131 ? 2.617 41.501 25.601 1.00 6.31 130 ALA A C 1
ATOM 829 O O . ALA A 1 131 ? 3.203 41.869 26.627 1.00 7.75 130 ALA A O 1
ATOM 831 N N . LEU A 1 132 ? 2.877 40.357 25.001 1.00 6.01 131 LEU A N 1
ATOM 832 C CA . LEU A 1 132 ? 4.035 39.532 25.451 1.00 6.26 131 LEU A CA 1
ATOM 833 C C . LEU A 1 132 ? 4.557 38.800 24.202 1.00 5.86 131 LEU A C 1
ATOM 834 O O . LEU A 1 132 ? 4.057 37.739 23.818 1.00 6.58 131 LEU A O 1
ATOM 839 N N . SER A 1 133 ? 5.602 39.372 23.611 1.00 5.88 132 SER A N 1
ATOM 840 C CA . SER A 1 133 ? 6.319 38.736 22.494 1.00 6.42 132 SER A CA 1
ATOM 841 C C . SER A 1 133 ? 7.279 37.740 23.136 1.00 6.90 132 SER A C 1
ATOM 842 O O . SER A 1 133 ? 8.133 38.098 23.949 1.00 7.16 132 SER A O 1
ATOM 845 N N . TRP A 1 134 ? 7.095 36.463 22.815 1.00 6.26 133 TRP A N 1
ATOM 846 C CA . TRP A 1 134 ? 7.797 35.407 23.537 1.00 6.62 133 TRP A CA 1
ATOM 847 C C . TRP A 1 134 ? 9.314 35.632 23.523 1.00 6.67 133 TRP A C 1
ATOM 848 O O . TRP A 1 134 ? 9.920 35.860 22.481 1.00 6.93 133 TRP A O 1
ATOM 859 N N . GLY A 1 135 ? 9.907 35.512 24.712 1.00 6.86 134 GLY A N 1
ATOM 860 C CA . GLY A 1 135 ? 11.373 35.592 24.858 1.00 8.22 134 GLY A CA 1
ATOM 861 C C . GLY A 1 135 ? 11.933 36.958 24.688 1.00 8.37 134 GLY A C 1
ATOM 862 O O . GLY A 1 135 ? 13.157 37.063 24.763 1.00 10.47 134 GLY A O 1
ATOM 863 N N . ILE A 1 136 ? 11.099 37.980 24.444 1.00 8.01 135 ILE A N 1
ATOM 864 C CA . ILE A 1 136 ? 11.509 39.387 24.305 1.00 9.31 135 ILE A CA 1
ATOM 865 C C . ILE A 1 136 ? 10.931 40.185 25.453 1.00 9.85 135 ILE A C 1
ATOM 866 O O . ILE A 1 136 ? 11.641 40.916 26.096 1.00 11.63 135 ILE A O 1
ATOM 873 N N . ASP A 1 137 ? 9.634 40.027 25.748 1.00 9.57 136 ASP A N 1
ATOM 874 C CA . ASP A 1 137 ? 8.944 40.794 26.746 1.00 9.73 136 ASP A CA 1
ATOM 875 C C . ASP A 1 137 ? 8.701 40.001 28.050 1.00 9.15 136 ASP A C 1
ATOM 876 O O . ASP A 1 137 ? 8.065 40.541 28.955 1.00 10.54 136 ASP A O 1
ATOM 881 N N . HIS A 1 138 ? 9.220 38.771 28.208 1.00 10.00 137 HIS A N 1
ATOM 882 C CA . HIS A 1 138 ? 8.842 37.999 29.365 1.00 10.00 137 HIS A CA 1
ATOM 883 C C . HIS A 1 138 ? 9.327 38.602 30.704 1.00 11.32 137 HIS A C 1
ATOM 884 O O . HIS A 1 138 ? 8.711 38.376 31.717 1.00 11.57 137 HIS A O 1
ATOM 891 N N . HIS A 1 139 ? 10.418 39.335 30.689 1.00 10.33 138 HIS A N 1
ATOM 892 C CA . HIS A 1 139 ? 10.923 39.970 31.915 1.00 11.58 138 HIS A CA 1
ATOM 893 C C . HIS A 1 139 ? 10.180 41.216 32.335 1.00 10.43 138 HIS A C 1
ATOM 894 O O . HIS A 1 139 ? 10.573 41.791 33.351 1.00 11.97 138 HIS A O 1
ATOM 901 N N . VAL A 1 140 ? 9.148 41.635 31.608 1.00 11.62 139 VAL A N 1
ATOM 902 C CA . VAL A 1 140 ? 8.236 42.666 32.152 1.00 12.32 139 VAL A CA 1
ATOM 903 C C . VAL A 1 140 ? 6.979 42.046 32.711 1.00 11.37 139 VAL A C 1
ATOM 904 O O . VAL A 1 140 ? 5.990 42.759 32.960 1.00 15.13 139 VAL A O 1
ATOM 908 N N . PHE A 1 141 ? 6.997 40.755 32.965 1.00 9.90 140 PHE A N 1
ATOM 909 C CA . PHE A 1 141 ? 5.981 40.052 33.683 1.00 9.87 140 PHE A CA 1
ATOM 910 C C . PHE A 1 141 ? 6.643 39.352 34.870 1.00 10.60 140 PHE A C 1
ATOM 911 O O . PHE A 1 141 ? 7.830 39.016 34.819 1.00 11.01 140 PHE A O 1
ATOM 919 N N . PRO A 1 142 ? 5.866 39.128 35.911 1.00 11.91 141 PRO A N 1
ATOM 920 C CA . PRO A 1 142 ? 6.416 38.420 37.034 1.00 12.89 141 PRO A CA 1
ATOM 921 C C . PRO A 1 142 ? 6.560 36.915 36.749 1.00 10.12 141 PRO A C 1
ATOM 922 O O . PRO A 1 142 ? 6.189 36.394 35.676 1.00 11.33 141 PRO A O 1
ATOM 926 N N . ALA A 1 143 ? 7.168 36.252 37.732 1.00 10.02 142 ALA A N 1
ATOM 927 C CA . ALA A 1 143 ? 7.542 34.861 37.608 1.00 10.43 142 ALA A CA 1
ATOM 928 C C . ALA A 1 143 ? 6.689 33.954 38.448 1.00 11.29 142 ALA A C 1
ATOM 929 O O . ALA A 1 143 ? 7.127 32.868 38.887 1.00 14.34 142 ALA A O 1
ATOM 931 N N . ASN A 1 144 ? 5.485 34.403 38.800 1.00 10.54 143 ASN A N 1
ATOM 932 C CA . ASN A 1 144 ? 4.689 33.854 39.879 1.00 11.65 143 ASN A CA 1
ATOM 933 C C . ASN A 1 144 ? 3.288 33.444 39.468 1.00 10.68 143 ASN A C 1
ATOM 934 O O . ASN A 1 144 ? 2.346 33.427 40.260 1.00 12.85 143 ASN A O 1
ATOM 939 N N . TYR A 1 145 ? 3.132 33.052 38.198 1.00 9.63 144 TYR A N 1
ATOM 940 C CA . TYR A 1 145 ? 1.775 32.612 37.772 1.00 8.41 144 TYR A CA 1
ATOM 941 C C . TYR A 1 145 ? 1.478 31.191 38.153 1.00 8.23 144 TYR A C 1
ATOM 942 O O . TYR A 1 145 ? 2.341 30.283 38.109 1.00 9.92 144 TYR A O 1
ATOM 951 N N . ASP A 1 146 ? 0.270 30.962 38.648 1.00 7.95 145 ASP A N 1
ATOM 952 C CA . ASP A 1 146 ? -0.183 29.617 38.968 1.00 8.15 145 ASP A CA 1
ATOM 953 C C . ASP A 1 146 ? -0.462 28.768 37.779 1.00 8.58 145 ASP A C 1
ATOM 954 O O . ASP A 1 146 ? -0.282 27.521 37.802 1.00 9.72 145 ASP A O 1
ATOM 959 N N . LEU A 1 147 ? -0.962 29.378 36.702 1.00 7.93 146 LEU A N 1
ATOM 960 C CA . LEU A 1 147 ? -1.426 28.640 35.487 1.00 8.04 146 LEU A CA 1
ATOM 961 C C . LEU A 1 147 ? -0.929 29.421 34.293 1.00 7.45 146 LEU A C 1
ATOM 962 O O . LEU A 1 147 ? -1.102 30.635 34.207 1.00 7.65 146 LEU A O 1
ATOM 967 N N . VAL A 1 148 ? -0.293 28.702 33.363 1.00 6.44 147 VAL A N 1
ATOM 968 C CA . VAL A 1 148 ? 0.174 29.286 32.128 1.00 6.37 147 VAL A CA 1
ATOM 969 C C . VAL A 1 148 ? -0.492 28.484 31.004 1.00 5.97 147 VAL A C 1
ATOM 970 O O . VAL A 1 148 ? -0.356 27.265 30.962 1.00 7.34 147 VAL A O 1
ATOM 974 N N . LEU A 1 149 ? -1.207 29.176 30.105 1.00 5.98 148 LEU A N 1
ATOM 975 C CA . LEU A 1 149 ? -2.031 28.500 29.094 1.00 5.12 148 LEU A CA 1
ATOM 976 C C . LEU A 1 149 ? -1.587 28.846 27.697 1.00 5.21 148 LEU A C 1
ATOM 977 O O . LEU A 1 149 ? -1.265 30.019 27.402 1.00 5.86 148 LEU A O 1
ATOM 982 N N . GLY A 1 150 ? -1.630 27.892 26.796 1.00 5.14 149 GLY A N 1
ATOM 983 C CA . GLY A 1 150 ? -1.337 28.142 25.385 1.00 5.88 149 GLY A CA 1
ATOM 984 C C . GLY A 1 150 ? -2.020 27.169 24.499 1.00 5.71 149 GLY A C 1
ATOM 985 O O . GLY A 1 150 ? -1.742 25.947 24.542 1.00 7.46 149 GLY A O 1
ATOM 986 N N . ALA A 1 151 ? -2.904 27.620 23.607 1.00 5.19 150 ALA A N 1
ATOM 987 C CA . ALA A 1 151 ? -3.573 26.771 22.643 1.00 4.99 150 ALA A CA 1
ATOM 988 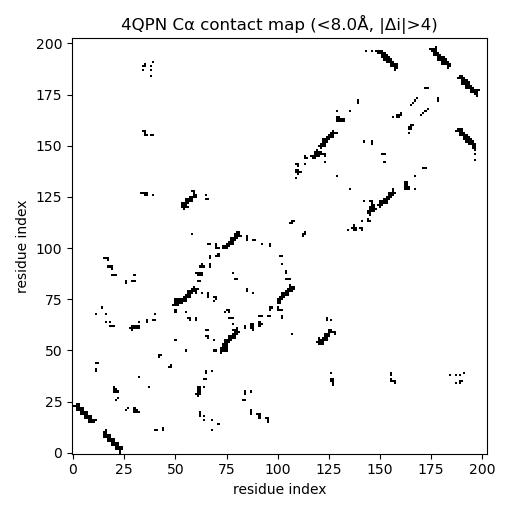C C . ALA A 1 151 ? -3.097 27.152 21.251 1.00 4.72 150 ALA A C 1
ATOM 989 O O . ALA A 1 151 ? -3.027 28.330 20.903 1.00 5.29 150 ALA A O 1
ATOM 991 N N . ASP A 1 152 ? -2.754 26.161 20.439 1.00 4.96 151 ASP A N 1
ATOM 992 C CA . ASP A 1 152 ? -2.314 26.458 19.045 1.00 5.15 151 ASP A CA 1
ATOM 993 C C . ASP A 1 152 ? -1.163 27.407 18.972 1.00 4.79 151 ASP A C 1
ATOM 994 O O . ASP A 1 152 ? -1.109 28.192 18.022 1.00 5.26 151 ASP A O 1
ATOM 999 N N . ILE A 1 153 ? -0.205 27.303 19.876 1.00 4.55 152 ILE A N 1
ATOM 1000 C CA . ILE A 1 153 ? 0.941 28.186 19.887 1.00 5.06 152 ILE A CA 1
ATOM 1001 C C . ILE A 1 153 ? 2.252 27.486 19.584 1.00 5.22 152 ILE A C 1
ATOM 1002 O O . ILE A 1 153 ? 3.296 28.127 19.614 1.00 6.21 152 ILE A O 1
ATOM 1007 N N . VAL A 1 154 ? 2.208 26.189 19.262 1.00 5.63 153 VAL A N 1
ATOM 1008 C CA . VAL A 1 154 ? 3.398 25.441 18.900 1.00 6.55 153 VAL A CA 1
ATOM 1009 C C . VAL A 1 154 ? 3.318 25.186 17.388 1.00 7.27 153 VAL A C 1
ATOM 1010 O O . VAL A 1 154 ? 2.636 24.245 16.917 1.00 9.00 153 VAL A O 1
ATOM 1014 N N . TYR A 1 155 ? 3.928 26.053 16.607 1.00 6.92 154 TYR A N 1
ATOM 1015 C CA . TYR A 1 155 ? 3.810 26.009 15.151 1.00 8.31 154 TYR A CA 1
ATOM 1016 C C . TYR A 1 155 ? 4.921 26.699 14.406 1.00 9.51 154 TYR A C 1
ATOM 1017 O O . TYR A 1 155 ? 4.999 26.562 13.177 1.00 10.30 154 TYR A O 1
ATOM 1026 N N . LEU A 1 156 ? 5.710 27.504 15.106 1.00 9.00 155 LEU A N 1
ATOM 1027 C CA . LEU A 1 156 ? 6.806 28.278 14.498 1.00 9.54 155 LEU A CA 1
ATOM 1028 C C . LEU A 1 156 ? 8.126 27.827 15.084 1.00 7.97 155 LEU A C 1
ATOM 1029 O O . LEU A 1 156 ? 8.541 28.282 16.131 1.00 8.43 155 LEU A O 1
ATOM 1034 N N . GLU A 1 157 ? 8.779 26.838 14.437 1.00 9.49 156 GLU A N 1
ATOM 1035 C CA A GLU A 1 157 ? 9.964 26.202 14.994 0.50 9.77 156 GLU A CA 1
ATOM 1036 C CA B GLU A 1 157 ? 9.946 26.199 15.022 0.50 9.21 156 GLU A CA 1
ATOM 1037 C C . GLU A 1 157 ? 11.031 27.206 15.404 1.00 10.00 156 GLU A C 1
ATOM 1038 O O . GLU A 1 157 ? 11.641 27.046 16.462 1.00 10.37 156 GLU A O 1
ATOM 1049 N N . PRO A 1 158 ? 11.242 28.270 14.607 1.00 10.38 157 PRO A N 1
ATOM 1050 C CA . PRO A 1 158 ? 12.316 29.218 15.052 1.00 12.86 157 PRO A CA 1
ATOM 1051 C C . PRO A 1 158 ? 12.026 29.920 16.387 1.00 13.02 157 PRO A C 1
ATOM 1052 O O . PRO A 1 158 ? 12.952 30.389 17.038 1.00 20.39 157 PRO A O 1
ATOM 1056 N N . THR A 1 159 ? 10.772 29.985 16.801 1.00 12.01 158 THR A N 1
ATOM 1057 C CA . THR A 1 159 ? 10.362 30.574 18.065 1.00 13.87 158 THR A CA 1
ATOM 1058 C C . THR A 1 159 ? 10.493 29.658 19.243 1.00 9.38 158 THR A C 1
ATOM 1059 O O . THR A 1 159 ? 10.336 30.114 20.367 1.00 8.44 158 THR A O 1
ATOM 1063 N N . PHE A 1 160 ? 10.738 28.359 19.031 1.00 7.27 159 PHE A N 1
ATOM 1064 C CA . PHE A 1 160 ? 10.633 27.423 20.136 1.00 7.57 159 PHE A CA 1
ATOM 1065 C C . PHE A 1 160 ? 11.480 27.785 21.357 1.00 6.46 159 PHE A C 1
ATOM 1066 O O . PHE A 1 160 ? 10.994 27.708 22.460 1.00 6.85 159 PHE A O 1
ATOM 1074 N N . PRO A 1 161 ? 12.770 28.171 21.172 1.00 7.18 160 PRO A N 1
ATOM 1075 C CA . PRO A 1 161 ? 13.540 28.477 22.405 1.00 7.65 160 PRO A CA 1
ATOM 1076 C C . PRO A 1 161 ? 12.966 29.703 23.150 1.00 6.21 160 PRO A C 1
ATOM 1077 O O . PRO A 1 161 ? 13.096 29.775 24.336 1.00 7.64 160 PRO A O 1
ATOM 1081 N N . LEU A 1 162 ? 12.420 30.647 22.389 1.00 6.36 161 LEU A N 1
ATOM 1082 C CA . LEU A 1 162 ? 11.798 31.832 22.968 1.00 7.03 161 LEU A CA 1
ATOM 1083 C C . LEU A 1 162 ? 10.571 31.422 23.791 1.00 6.68 161 LEU A C 1
ATOM 1084 O O . LEU A 1 162 ? 10.374 31.916 24.918 1.00 7.57 161 LEU A O 1
ATOM 1089 N N . LEU A 1 163 ? 9.734 30.570 23.219 1.00 6.95 162 LEU A N 1
ATOM 1090 C CA . LEU A 1 163 ? 8.568 30.091 23.966 1.00 7.10 162 LEU A CA 1
ATOM 1091 C C . LEU A 1 163 ? 8.994 29.323 25.203 1.00 7.18 162 LEU A C 1
ATOM 1092 O O . LEU A 1 163 ? 8.418 29.504 26.271 1.00 7.32 162 LEU A O 1
ATOM 1097 N N . LEU A 1 164 ? 9.968 28.406 25.057 1.00 6.75 163 LEU A N 1
ATOM 1098 C CA A LEU A 1 164 ? 10.459 27.600 26.194 0.70 7.62 163 LEU A CA 1
ATOM 1099 C CA B LEU A 1 164 ? 10.415 27.595 26.180 0.30 7.40 163 LEU A CA 1
ATOM 1100 C C . LEU A 1 164 ? 10.877 28.493 27.349 1.00 7.56 163 LEU A C 1
ATOM 1101 O O . LEU A 1 164 ? 10.522 28.280 28.496 1.00 8.53 163 LEU A O 1
ATOM 1110 N N . GLY A 1 165 ? 11.698 29.508 27.038 1.00 7.36 164 GLY A N 1
ATOM 1111 C CA . GLY A 1 165 ? 12.167 30.366 28.103 1.00 8.36 164 GLY A CA 1
ATOM 1112 C C . GLY A 1 165 ? 11.076 31.177 28.725 1.00 8.67 164 GLY A C 1
ATOM 1113 O O . GLY A 1 165 ? 11.134 31.491 29.911 1.00 8.14 164 GLY A O 1
ATOM 1114 N N . THR A 1 166 ? 10.053 31.522 27.940 1.00 7.80 165 THR A N 1
ATOM 1115 C CA . THR A 1 166 ? 8.906 32.260 28.456 1.00 6.68 165 THR A CA 1
ATOM 1116 C C . THR A 1 166 ? 8.130 31.385 29.439 1.00 6.86 165 THR A C 1
ATOM 1117 O O . THR A 1 166 ? 7.753 31.846 30.524 1.00 7.21 165 THR A O 1
ATOM 1121 N N . LEU A 1 167 ? 7.897 30.138 29.062 1.00 7.23 166 LEU A N 1
ATOM 1122 C CA . LEU A 1 167 ? 7.206 29.226 29.943 1.00 7.75 166 LEU A CA 1
ATOM 1123 C C . LEU A 1 167 ? 7.935 29.045 31.266 1.00 7.75 166 LEU A C 1
ATOM 1124 O O . LEU A 1 167 ? 7.331 29.013 32.347 1.00 8.85 166 LEU A O 1
ATOM 1129 N N . GLN A 1 168 ? 9.270 28.885 31.171 1.00 7.47 167 GLN A N 1
ATOM 1130 C CA . GLN A 1 168 ? 10.081 28.733 32.383 1.00 9.18 167 GLN A CA 1
ATOM 1131 C C . GLN A 1 168 ? 9.943 29.881 33.342 1.00 8.36 167 GLN A C 1
ATOM 1132 O O . GLN A 1 168 ? 9.905 29.689 34.576 1.00 9.78 167 GLN A O 1
ATOM 1138 N N . HIS A 1 169 ? 10.003 31.078 32.760 1.00 8.97 168 HIS A N 1
ATOM 1139 C CA . HIS A 1 169 ? 9.933 32.299 33.577 1.00 9.21 168 HIS A CA 1
ATOM 1140 C C . HIS A 1 169 ? 8.573 32.474 34.220 1.00 8.70 168 HIS A C 1
ATOM 1141 O O . HIS A 1 169 ? 8.478 32.749 35.420 1.00 9.21 168 HIS A O 1
ATOM 1148 N N . LEU A 1 170 ? 7.475 32.287 33.479 1.00 7.50 169 LEU A N 1
ATOM 1149 C CA . LEU A 1 170 ? 6.146 32.647 33.988 1.00 7.45 169 LEU A CA 1
ATOM 1150 C C . LEU A 1 170 ? 5.634 31.710 35.016 1.00 7.59 169 LEU A C 1
ATOM 1151 O O . LEU A 1 170 ? 4.918 32.131 35.933 1.00 8.39 169 LEU A O 1
ATOM 1156 N N . CYS A 1 171 ? 5.881 30.422 34.817 1.00 7.87 170 CYS A N 1
ATOM 1157 C CA . CYS A 1 171 ? 5.287 29.395 35.667 1.00 7.56 170 CYS A CA 1
ATOM 1158 C C . CYS A 1 171 ? 5.992 29.389 37.033 1.00 8.58 170 CYS A C 1
ATOM 1159 O O . CYS A 1 171 ? 7.205 29.214 37.096 1.00 9.14 170 CYS A O 1
ATOM 1162 N N . ARG A 1 172 ? 5.234 29.610 38.075 1.00 9.54 171 ARG A N 1
ATOM 1163 C CA . ARG A 1 172 ? 5.845 29.624 39.402 1.00 10.38 171 ARG A CA 1
ATOM 1164 C C . ARG A 1 172 ? 6.304 28.226 39.765 1.00 11.34 171 ARG A C 1
ATOM 1165 O O . ARG A 1 172 ? 5.915 27.200 39.101 1.00 10.32 171 ARG A O 1
ATOM 1173 N N . PRO A 1 173 ? 7.107 28.115 40.841 1.00 10.42 172 PRO A N 1
ATOM 1174 C CA . PRO A 1 173 ? 7.657 26.766 41.131 1.00 12.00 172 PRO A CA 1
ATOM 1175 C C . PRO A 1 173 ? 6.607 25.647 41.216 1.00 12.17 172 PRO A C 1
ATOM 1176 O O . PRO A 1 173 ? 6.857 24.524 40.734 1.00 16.06 172 PRO A O 1
ATOM 1180 N N . HIS A 1 174 ? 5.472 25.909 41.837 1.00 12.49 173 HIS A N 1
ATOM 1181 C CA . HIS A 1 174 ? 4.426 24.901 41.977 1.00 17.29 173 HIS A CA 1
ATOM 1182 C C . HIS A 1 174 ? 3.300 25.160 41.003 1.00 16.20 173 HIS A C 1
ATOM 1183 O O . HIS A 1 174 ? 2.210 24.701 41.242 1.00 21.42 173 HIS A O 1
ATOM 1190 N N . GLY A 1 175 ? 3.587 25.888 39.904 1.00 11.95 174 GLY A N 1
ATOM 1191 C CA . GLY A 1 175 ? 2.574 26.190 38.927 1.00 11.06 174 GLY A CA 1
ATOM 1192 C C . GLY A 1 175 ? 2.414 25.090 37.907 1.00 9.03 174 GLY A C 1
ATOM 1193 O O . GLY A 1 175 ? 3.192 24.148 37.849 1.00 11.49 174 GLY A O 1
ATOM 1194 N N . THR A 1 176 ? 1.396 25.248 37.041 1.00 9.24 175 THR A N 1
ATOM 1195 C CA . THR A 1 176 ? 1.094 24.292 36.008 1.00 9.64 175 THR A CA 1
ATOM 1196 C C . THR A 1 176 ? 0.937 25.001 34.651 1.00 8.98 175 THR A C 1
ATOM 1197 O O . THR A 1 176 ? 0.292 26.063 34.593 1.00 10.31 175 THR A O 1
ATOM 1201 N N . ILE A 1 177 ? 1.490 24.396 33.602 1.00 8.13 176 ILE A N 1
ATOM 1202 C CA . ILE A 1 177 ? 1.334 24.845 32.240 1.00 7.75 176 ILE A CA 1
ATOM 1203 C C . ILE A 1 177 ? 0.361 23.911 31.538 1.00 7.49 176 ILE A C 1
ATOM 1204 O O . ILE A 1 177 ? 0.482 22.670 31.633 1.00 9.76 176 ILE A O 1
ATOM 1209 N N . TYR A 1 178 ? -0.613 24.453 30.800 1.00 7.15 177 TYR A N 1
ATOM 1210 C CA . TYR A 1 178 ? -1.450 23.661 29.894 1.00 7.04 177 TYR A CA 1
ATOM 1211 C C . TYR A 1 178 ? -1.172 24.116 28.448 1.00 7.93 177 TYR A C 1
ATOM 1212 O O . TYR A 1 178 ? -1.337 25.310 28.158 1.00 8.02 177 TYR A O 1
ATOM 1221 N N . LEU A 1 179 ? -0.768 23.192 27.582 1.00 6.84 178 LEU A N 1
ATOM 1222 C CA . LEU A 1 179 ? -0.588 23.451 26.167 1.00 6.62 178 LEU A CA 1
ATOM 1223 C C . LEU A 1 179 ? -1.400 22.540 25.350 1.00 5.87 178 LEU A C 1
ATOM 1224 O O . LEU A 1 179 ? -1.333 21.311 25.558 1.00 8.19 178 LEU A O 1
ATOM 1229 N N . ALA A 1 180 ? -2.187 23.057 24.424 1.00 5.70 179 ALA A N 1
ATOM 1230 C CA . ALA A 1 180 ? -3.039 22.222 23.550 1.00 6.80 179 ALA A CA 1
ATOM 1231 C C . ALA A 1 180 ? -2.639 22.490 22.105 1.00 5.49 179 ALA A C 1
ATOM 1232 O O . ALA A 1 180 ? -2.554 23.641 21.695 1.00 6.14 179 ALA A O 1
ATOM 1234 N N . SER A 1 181 ? -2.380 21.422 21.355 1.00 5.36 180 SER A N 1
ATOM 1235 C CA . SER A 1 181 ? -1.914 21.538 19.987 1.00 6.13 180 SER A CA 1
ATOM 1236 C C . SER A 1 181 ? -2.501 20.471 19.113 1.00 6.65 180 SER A C 1
ATOM 1237 O O . SER A 1 181 ? -2.598 19.291 19.491 1.00 7.84 180 SER A O 1
ATOM 1240 N N . LYS A 1 182 ? -2.777 20.886 17.880 1.00 7.70 181 LYS A N 1
ATOM 1241 C CA . LYS A 1 182 ? -3.037 19.959 16.782 1.00 9.50 181 LYS A CA 1
ATOM 1242 C C . LYS A 1 182 ? -1.717 19.417 16.380 1.00 10.84 181 LYS A C 1
ATOM 1243 O O . LYS A 1 182 ? -0.736 20.151 16.138 1.00 11.04 181 LYS A O 1
ATOM 1249 N N . MET A 1 183 ? -1.637 18.100 16.368 1.00 11.52 182 MET A N 1
ATOM 1250 C CA . MET A 1 183 ? -0.371 17.505 16.117 1.00 12.81 182 MET A CA 1
ATOM 1251 C C . MET A 1 183 ? -0.063 17.639 14.567 1.00 16.48 182 MET A C 1
ATOM 1252 O O . MET A 1 183 ? -0.900 17.367 13.686 1.00 24.19 182 MET A O 1
A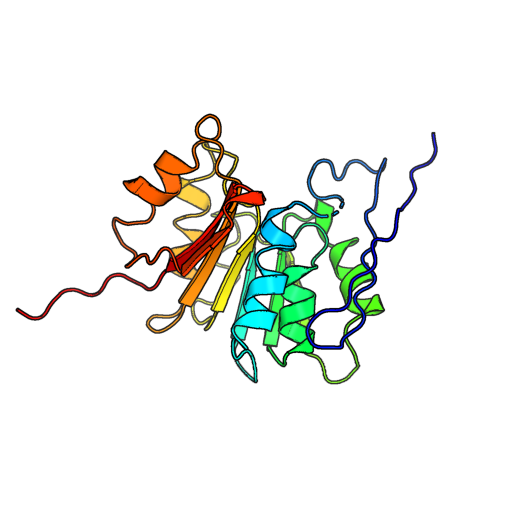TOM 1257 N N . ARG A 1 184 ? 1.054 18.299 14.265 1.00 14.89 183 ARG A N 1
ATOM 1258 C CA A ARG A 1 184 ? 1.495 18.501 12.854 0.50 15.06 183 ARG A CA 1
ATOM 1259 C CA B ARG A 1 184 ? 1.519 18.559 12.884 0.50 12.87 183 ARG A CA 1
ATOM 1260 C C . ARG A 1 184 ? 3.032 18.427 12.897 1.00 14.20 183 ARG A C 1
ATOM 1261 O O . ARG A 1 184 ? 3.757 19.397 13.216 1.00 14.45 183 ARG A O 1
ATOM 1276 N N . LYS A 1 185 ? 3.531 17.253 12.576 1.00 14.15 184 LYS A N 1
ATOM 1277 C CA . LYS A 1 185 ? 4.968 16.989 12.648 1.00 14.40 184 LYS A CA 1
ATOM 1278 C C . LYS A 1 185 ? 5.790 17.954 11.853 1.00 14.61 184 LYS A C 1
ATOM 1279 O O . LYS A 1 185 ? 6.922 18.384 12.274 1.00 14.87 184 LYS A O 1
ATOM 1282 N N . GLU A 1 186 ? 5.282 18.334 10.688 1.00 13.11 185 GLU A N 1
ATOM 1283 C CA . GLU A 1 186 ? 6.065 19.270 9.837 1.00 13.61 185 GLU A CA 1
ATOM 1284 C C . GLU A 1 186 ? 6.218 20.653 10.391 1.00 14.46 185 GLU A C 1
ATOM 1285 O O . GLU A 1 186 ? 7.017 21.445 9.883 1.00 18.40 185 GLU A O 1
ATOM 1288 N N . HIS A 1 187 ? 5.427 21.015 11.390 1.00 11.88 186 HIS A N 1
ATOM 1289 C CA . HIS A 1 187 ? 5.653 22.308 12.074 1.00 12.35 186 HIS A CA 1
ATOM 1290 C C . HIS A 1 187 ? 6.377 22.174 13.387 1.00 14.66 186 HIS A C 1
ATOM 1291 O O . HIS A 1 187 ? 6.394 23.116 14.179 1.00 16.71 186 HIS A O 1
ATOM 1303 N N . GLY A 1 188 ? 6.939 20.998 13.665 1.00 14.39 187 GLY A N 1
ATOM 1304 C CA . GLY A 1 188 ? 7.769 20.886 14.864 1.00 12.50 187 GLY A CA 1
ATOM 1305 C C . GLY A 1 188 ? 7.041 20.453 16.139 1.00 11.23 187 GLY A C 1
ATOM 1306 O O . GLY A 1 188 ? 7.625 20.514 17.201 1.00 11.66 187 GLY A O 1
ATOM 1307 N N . THR A 1 189 ? 5.761 20.050 16.078 1.00 11.82 188 THR A N 1
ATOM 1308 C CA . THR A 1 189 ? 5.110 19.740 17.333 1.00 10.71 188 THR A CA 1
ATOM 1309 C C . THR A 1 189 ? 5.741 18.574 18.071 1.00 11.11 188 THR A C 1
ATOM 1310 O O . THR A 1 189 ? 5.790 18.566 19.294 1.00 12.14 188 THR A O 1
ATOM 1314 N N . GLU A 1 190 ? 6.154 17.532 17.347 1.00 11.66 189 GLU A N 1
ATOM 1315 C CA . GLU A 1 190 ? 6.794 16.401 18.033 1.00 12.61 189 GLU A CA 1
ATOM 1316 C C . GLU A 1 190 ? 8.151 16.813 18.611 1.00 12.23 189 GLU A C 1
ATOM 1317 O O . GLU A 1 190 ? 8.523 16.403 19.714 1.00 14.56 189 GLU A O 1
ATOM 1328 N N . SER A 1 191 ? 8.899 17.625 17.878 1.00 13.42 190 SER A N 1
ATOM 1329 C CA . SER A 1 191 ? 10.152 18.135 18.381 1.00 15.02 190 SER A CA 1
ATOM 1330 C C . SER A 1 191 ? 9.926 18.870 19.720 1.00 11.50 190 SER A C 1
ATOM 1331 O O . SER A 1 191 ? 10.633 18.729 20.708 1.00 11.88 190 SER A O 1
ATOM 1334 N N . PHE A 1 192 ? 8.894 19.725 19.730 1.00 9.83 191 PHE A N 1
ATOM 1335 C CA . PHE A 1 192 ? 8.628 20.524 20.909 1.00 8.08 191 PHE A CA 1
ATOM 1336 C C . PHE A 1 192 ? 8.248 19.651 22.111 1.00 7.42 191 PHE A C 1
ATOM 1337 O O . PHE A 1 192 ? 8.821 19.714 23.196 1.00 9.09 191 PHE A O 1
ATOM 1345 N N . PHE A 1 193 ? 7.199 18.834 21.904 1.00 7.84 192 PHE A N 1
ATOM 1346 C CA . PHE A 1 193 ? 6.632 18.095 23.004 1.00 8.08 192 PHE A CA 1
ATOM 1347 C C . PHE A 1 193 ? 7.412 16.835 23.370 1.00 8.23 192 PHE A C 1
ATOM 1348 O O . PHE A 1 193 ? 7.344 16.421 24.512 1.00 9.97 192 PHE A O 1
ATOM 1356 N N . GLN A 1 194 ? 8.182 16.317 22.409 1.00 8.56 193 GLN A N 1
ATOM 1357 C CA . GLN A 1 194 ? 8.892 15.051 22.660 1.00 9.14 193 GLN A CA 1
ATOM 1358 C C . GLN A 1 194 ? 10.395 15.192 22.740 1.00 9.96 193 GLN A C 1
ATOM 1359 O O . GLN A 1 194 ? 11.073 14.197 22.919 1.00 10.90 193 GLN A O 1
ATOM 1365 N N . HIS A 1 195 ? 10.925 16.410 22.673 1.00 11.30 194 HIS A N 1
ATOM 1366 C CA . HIS A 1 195 ? 12.318 16.674 22.874 1.00 11.52 194 HIS A CA 1
ATOM 1367 C C . HIS A 1 195 ? 12.547 17.914 23.732 1.00 12.37 194 HIS A C 1
ATOM 1368 O O . HIS A 1 195 ? 13.130 17.856 24.820 1.00 12.32 194 HIS A O 1
ATOM 1375 N N . LEU A 1 196 ? 12.047 19.048 23.272 1.00 10.25 195 LEU A N 1
ATOM 1376 C CA . LEU A 1 196 ? 12.465 20.261 23.974 1.00 11.32 195 LEU A CA 1
ATOM 1377 C C . LEU A 1 196 ? 11.823 20.457 25.338 1.00 11.23 195 LEU A C 1
ATOM 1378 O O . LEU A 1 196 ? 12.492 20.707 26.343 1.00 12.21 195 LEU A O 1
ATOM 1383 N N . LEU A 1 197 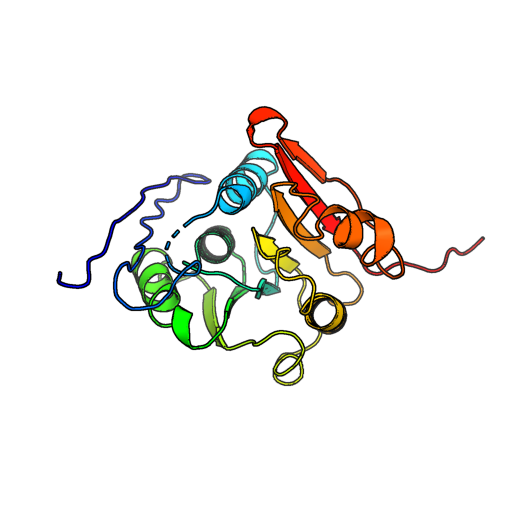? 10.504 20.341 25.368 1.00 12.44 196 LEU A N 1
ATOM 1384 C CA . LEU A 1 197 ? 9.772 20.530 26.605 1.00 11.50 196 LEU A CA 1
ATOM 1385 C C . LEU A 1 197 ? 10.107 19.559 27.749 1.00 11.52 196 LEU A C 1
ATOM 1386 O O . LEU A 1 197 ? 10.226 19.952 28.908 1.00 13.16 196 LEU A O 1
ATOM 1391 N N . PRO A 1 198 ? 10.334 18.244 27.447 1.00 12.86 197 PRO A N 1
ATOM 1392 C CA . PRO A 1 198 ? 10.614 17.316 28.573 1.00 14.48 197 PRO A CA 1
ATOM 1393 C C . PRO A 1 198 ? 11.946 17.455 29.318 1.00 13.78 197 PRO A C 1
ATOM 1394 O O . PRO A 1 198 ? 12.137 16.936 30.428 1.00 17.57 197 PRO A O 1
ATOM 1398 N N . GLN A 1 199 ? 12.864 18.158 28.723 1.00 14.25 198 GLN A N 1
ATOM 1399 C CA A GLN A 1 199 ? 14.149 18.316 29.409 0.50 14.02 198 GLN A CA 1
ATOM 1400 C CA B GLN A 1 199 ? 14.157 18.417 29.366 0.50 15.12 198 GLN A CA 1
ATOM 1401 C C . GLN A 1 199 ? 14.000 18.941 30.819 1.00 14.95 198 GLN A C 1
ATOM 1402 O O . GLN A 1 199 ? 14.562 18.424 31.798 1.00 17.23 198 GLN A O 1
ATOM 1413 N N . HIS A 1 200 ? 13.237 20.015 30.958 1.00 12.95 199 HIS A N 1
ATOM 1414 C CA . HIS A 1 200 ? 13.133 20.688 32.267 1.00 14.22 199 HIS A CA 1
ATOM 1415 C C . HIS A 1 200 ? 11.674 20.757 32.797 1.00 12.44 199 HIS A C 1
ATOM 1416 O O . HIS A 1 200 ? 11.421 21.437 33.795 1.00 12.22 199 HIS A O 1
ATOM 1423 N N . PHE A 1 201 ? 10.734 20.121 32.095 1.00 11.68 200 PHE A N 1
ATOM 1424 C CA . PHE A 1 201 ? 9.399 20.044 32.574 1.00 12.79 200 PHE A CA 1
ATOM 1425 C C . PHE A 1 201 ? 9.061 18.583 32.713 1.00 12.59 200 PHE A C 1
ATOM 1426 O O . PHE A 1 201 ? 9.368 17.782 31.807 1.00 17.08 200 PHE A O 1
ATOM 1434 N N . GLN A 1 202 ? 8.303 18.246 33.738 1.00 13.49 201 GLN A N 1
ATOM 1435 C CA . GLN A 1 202 ? 7.569 16.989 33.923 1.00 14.48 201 GLN A CA 1
ATOM 1436 C C . GLN A 1 202 ? 6.269 17.117 33.124 1.00 13.90 201 GLN A C 1
ATOM 1437 O O . GLN A 1 202 ? 5.414 17.963 33.399 1.00 13.93 201 GLN A O 1
ATOM 1443 N N . LEU A 1 203 ? 6.123 16.313 32.095 1.00 13.26 202 LEU A N 1
ATOM 1444 C CA . LEU A 1 203 ? 5.163 16.544 31.082 1.00 15.22 202 LEU A CA 1
ATOM 1445 C C . LEU A 1 203 ? 4.232 15.370 31.076 1.00 13.45 202 LEU A C 1
ATOM 1446 O O . LEU A 1 203 ? 4.745 14.232 31.054 1.00 20.80 202 LEU A O 1
ATOM 1451 N N . GLU A 1 204 ? 2.920 15.612 31.112 1.00 13.00 203 GLU A N 1
ATOM 1452 C CA A GLU A 1 204 ? 1.854 14.625 31.082 0.50 13.54 203 GLU A CA 1
ATOM 1453 C CA B GLU A 1 204 ? 1.935 14.551 30.952 0.50 14.79 203 GLU A CA 1
ATOM 1454 C C . GLU A 1 204 ? 1.070 1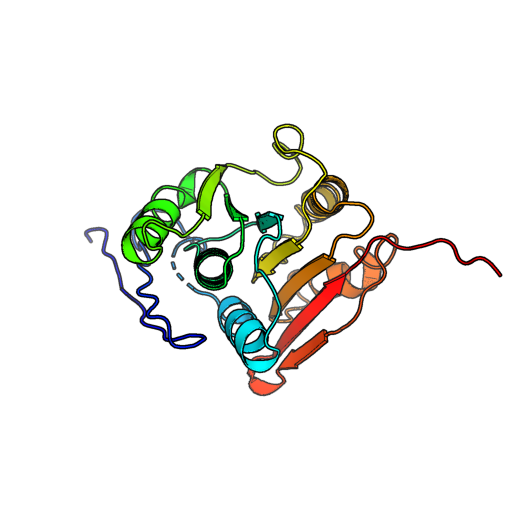4.878 29.796 1.00 14.26 203 GLU A C 1
ATOM 1455 O O . GLU A 1 204 ? 0.729 16.043 29.539 1.00 14.26 203 GLU A O 1
ATOM 1466 N N . LEU A 1 205 ? 0.728 13.849 29.049 1.00 12.09 204 LEU A N 1
ATOM 1467 C CA . LEU A 1 205 ? -0.308 13.965 28.031 1.00 10.30 204 LEU A CA 1
ATOM 1468 C C . LEU A 1 205 ? -1.621 13.827 28.785 1.00 11.80 204 LEU A C 1
ATOM 1469 O O . LEU A 1 205 ? -2.061 12.742 29.164 1.00 15.19 204 LEU A O 1
ATOM 1474 N N . ALA A 1 206 ? -2.216 14.981 29.068 1.00 13.42 205 ALA A N 1
ATOM 1475 C CA . ALA A 1 206 ? -3.417 15.077 29.869 1.00 14.32 205 ALA A CA 1
ATOM 1476 C C . ALA A 1 206 ? -4.581 14.497 29.126 1.00 13.99 205 ALA A C 1
ATOM 1477 O O . ALA A 1 206 ? -5.420 13.818 29.722 1.00 18.69 205 ALA A O 1
ATOM 1479 N N . GLN A 1 207 ? -4.676 14.733 27.828 1.00 14.01 206 GLN A N 1
ATOM 1480 C CA . GLN A 1 207 ? -5.765 14.210 27.034 1.00 12.98 206 GLN A CA 1
ATOM 1481 C C . GLN A 1 207 ? -5.375 14.226 25.590 1.00 13.91 206 GLN A C 1
ATOM 1482 O O . GLN A 1 207 ? -4.793 15.170 25.094 1.00 13.91 206 GLN A O 1
ATOM 1488 N N . ARG A 1 208 ? -5.719 13.201 24.886 1.00 12.64 207 ARG A N 1
ATOM 1489 C CA . ARG A 1 208 ? -5.659 13.167 23.448 1.00 14.13 207 ARG A CA 1
ATOM 1490 C C . ARG A 1 208 ? -7.062 13.059 22.880 1.00 15.96 207 ARG A C 1
ATOM 1491 O O . ARG A 1 208 ? -7.796 12.084 23.193 1.00 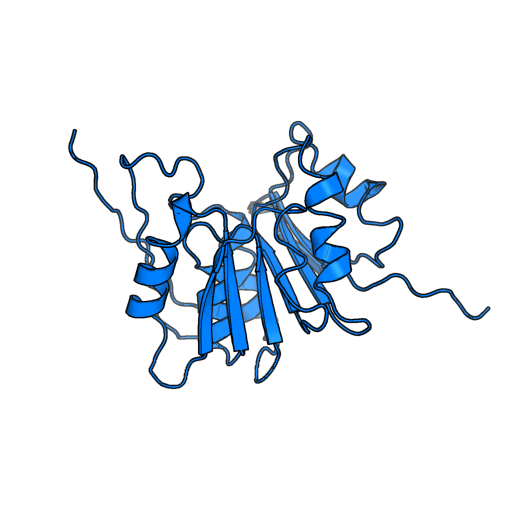21.61 207 ARG A O 1
ATOM 1499 N N . ASP A 1 209 ? -7.407 14.008 22.005 1.00 17.23 208 ASP A N 1
ATOM 1500 C CA . ASP A 1 209 ? -8.693 13.994 21.303 1.00 21.44 208 ASP A CA 1
ATOM 1501 C C . ASP A 1 209 ? -8.357 13.464 19.952 1.00 17.76 208 ASP A C 1
ATOM 1502 O O . ASP A 1 209 ? -7.838 14.169 19.087 1.00 17.28 208 ASP A O 1
ATOM 1507 N N . GLU A 1 210 ? -8.645 12.187 19.779 1.00 22.86 209 GLU A N 1
ATOM 1508 C CA . GLU A 1 210 ? -8.318 11.496 18.565 1.00 22.05 209 GLU A CA 1
ATOM 1509 C C . GLU A 1 210 ? -8.994 12.135 17.328 1.00 21.96 209 GLU A C 1
ATOM 1510 O O . GLU A 1 210 ? -8.404 12.274 16.284 1.00 32.19 209 GLU A O 1
ATOM 1516 N N . ASP A 1 211 ? -10.282 12.455 17.432 1.00 19.91 210 ASP A N 1
ATOM 1517 C CA . ASP A 1 211 ? -11.043 13.040 16.318 1.00 24.93 210 ASP A CA 1
ATOM 1518 C C . ASP A 1 211 ? -10.486 14.371 15.845 1.00 19.86 210 ASP A C 1
ATOM 1519 O O . ASP A 1 211 ? -10.343 14.596 14.677 1.00 21.54 210 ASP A O 1
ATOM 1524 N N . GLU A 1 212 ? -10.123 15.238 16.783 1.00 16.49 211 GLU A N 1
ATOM 1525 C CA . GLU A 1 212 ? -9.520 16.509 16.409 1.00 16.17 211 GLU A CA 1
ATOM 1526 C C . GLU A 1 212 ? -7.992 16.461 16.178 1.00 17.25 211 GLU A C 1
ATOM 1527 O O . GLU A 1 212 ? -7.399 17.437 15.742 1.00 18.59 211 GLU A O 1
ATOM 1533 N N . ASN A 1 213 ? -7.364 15.334 16.492 1.00 15.41 212 ASN A N 1
ATOM 1534 C CA . ASN A 1 213 ? -5.918 15.161 16.560 1.00 14.10 212 ASN A CA 1
ATOM 1535 C C . ASN A 1 213 ? -5.233 16.237 17.392 1.00 12.61 212 ASN A C 1
ATOM 1536 O O . ASN A 1 213 ? -4.182 16.823 16.984 1.00 13.11 212 ASN A O 1
ATOM 1541 N N . VAL A 1 214 ? -5.868 16.544 18.508 1.00 10.73 213 VAL A N 1
ATOM 1542 C CA . VAL A 1 214 ? -5.354 17.566 19.392 1.00 10.27 213 VAL A CA 1
ATOM 1543 C C . VAL A 1 214 ? -4.891 16.857 20.648 1.00 8.87 213 VAL A C 1
ATOM 1544 O O . VAL A 1 214 ? -5.648 16.087 21.256 1.00 10.37 213 VAL A O 1
ATOM 1548 N N . ASN A 1 215 ? -3.675 17.178 21.104 1.00 7.71 214 ASN A N 1
ATOM 1549 C CA . ASN A 1 215 ? -3.196 16.709 22.411 1.00 7.77 214 ASN A CA 1
ATOM 1550 C C . ASN A 1 215 ? -3.212 17.864 23.357 1.00 8.24 214 ASN A C 1
ATOM 1551 O O . ASN A 1 215 ? -2.785 18.990 23.001 1.00 8.11 214 ASN A O 1
ATOM 1556 N N . ILE A 1 216 ? -3.619 17.630 24.601 1.00 7.82 215 ILE A N 1
ATOM 1557 C CA . ILE A 1 216 ? -3.489 18.576 25.704 1.00 8.77 215 ILE A CA 1
ATOM 1558 C C . ILE A 1 216 ? -2.419 18.063 26.643 1.00 7.65 215 ILE A C 1
ATOM 1559 O O . ILE A 1 216 ? -2.533 16.929 27.181 1.00 9.31 215 ILE A O 1
ATOM 1564 N N . TYR A 1 217 ? -1.377 18.838 26.813 1.00 6.88 2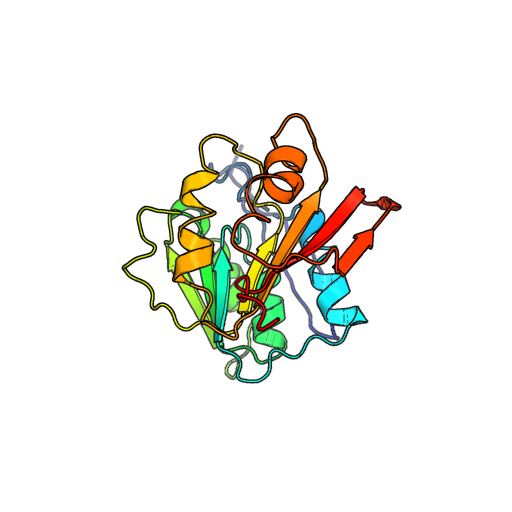16 TYR A N 1
ATOM 1565 C CA . TYR A 1 217 ? -0.255 18.558 27.708 1.00 7.88 216 TYR A CA 1
ATOM 1566 C C . TYR A 1 217 ? -0.318 19.400 28.969 1.00 9.17 216 TYR A C 1
ATOM 1567 O O . TYR A 1 217 ? -0.664 20.582 28.893 1.00 8.70 216 TYR A O 1
ATOM 1576 N N . ARG A 1 218 ? 0.017 18.791 30.117 1.00 9.54 217 ARG A N 1
ATOM 1577 C CA . ARG A 1 218 ? 0.139 19.475 31.348 1.00 11.48 217 ARG A CA 1
ATOM 1578 C C . ARG A 1 218 ? 1.614 19.396 31.710 1.00 10.33 217 ARG A C 1
ATOM 1579 O O . ARG A 1 218 ? 2.188 18.298 31.810 1.00 13.53 217 ARG A O 1
ATOM 1587 N N . ALA A 1 219 ? 2.241 20.498 32.004 1.00 11.26 218 ALA A N 1
ATOM 1588 C CA . ALA A 1 219 ? 3.619 20.512 32.386 1.00 11.65 218 ALA A CA 1
ATOM 1589 C C . ALA A 1 219 ? 3.822 21.191 33.745 1.00 15.13 218 ALA A C 1
ATOM 1590 O O . ALA A 1 219 ? 3.118 22.152 34.085 1.00 14.26 218 ALA A O 1
ATOM 1592 N N . ARG A 1 220 ? 4.825 20.712 34.485 1.00 14.67 219 ARG A N 1
ATOM 1593 C CA . ARG A 1 220 ? 5.201 21.249 35.799 1.00 14.41 219 ARG A CA 1
ATOM 1594 C C . ARG A 1 220 ? 6.709 21.356 35.669 1.00 11.21 219 ARG A C 1
ATOM 1595 O O . ARG A 1 220 ? 7.304 20.571 34.905 1.00 14.50 219 ARG A O 1
ATOM 1603 N N . HIS A 1 221 ? 7.345 22.266 36.426 1.00 12.28 220 HIS A N 1
ATOM 1604 C CA . HIS A 1 221 ? 8.807 22.262 36.520 1.00 11.52 220 HIS A CA 1
ATOM 1605 C C . HIS A 1 221 ? 9.325 20.870 36.905 1.00 12.66 220 HIS A C 1
ATOM 1606 O O . HIS A 1 221 ? 8.792 20.217 37.806 1.00 12.10 220 HIS A O 1
ATOM 1613 N N . ARG A 1 222 ? 10.343 20.386 36.212 1.00 11.47 221 ARG A N 1
ATOM 1614 C CA . ARG A 1 222 ? 10.918 19.073 36.559 1.00 10.51 221 ARG A CA 1
ATOM 1615 C C . ARG A 1 222 ? 11.562 19.159 37.947 1.00 10.34 221 ARG A C 1
ATOM 1616 O O . ARG A 1 222 ? 12.198 20.150 38.317 1.00 13.95 221 ARG A O 1
ATOM 1624 N N . GLU A 1 223 ? 11.298 18.132 38.749 1.00 9.15 222 GLU A N 1
ATOM 1625 C CA . GLU A 1 223 ? 11.834 18.040 40.112 1.00 9.28 222 GLU A CA 1
ATOM 1626 C C . GLU A 1 223 ? 12.938 17.049 40.118 1.00 8.06 222 GLU A C 1
ATOM 1627 O O . GLU A 1 223 ? 12.767 15.939 39.663 1.00 9.05 222 GLU A O 1
ATOM 1633 N N . PRO A 1 224 ? 14.078 17.410 40.739 1.00 9.21 223 PRO A N 1
ATOM 1634 C CA . PRO A 1 224 ? 15.054 16.383 41.025 1.00 9.17 223 PRO A CA 1
ATOM 1635 C C . PRO A 1 224 ? 14.396 15.346 41.943 1.00 9.56 223 PRO A C 1
ATOM 1636 O O . PRO A 1 224 ? 13.549 15.663 42.769 1.00 10.32 223 PRO A O 1
ATOM 1640 N N . ARG A 1 225 ? 14.773 14.103 41.755 1.00 8.63 224 ARG A N 1
ATOM 1641 C CA . ARG A 1 225 ? 14.246 13.033 42.567 1.00 9.46 224 ARG A CA 1
ATOM 1642 C C . ARG A 1 225 ? 15.077 12.802 43.760 1.00 9.22 224 ARG A C 1
ATOM 1643 O O . ARG A 1 225 ? 16.298 12.799 43.668 1.00 13.01 224 ARG A O 1
ATOM 1656 N N . PRO A 1 226 ? 14.462 12.431 44.877 1.00 9.01 225 PRO A N 1
ATOM 1657 C CA . PRO A 1 226 ? 15.258 12.281 46.047 1.00 13.79 225 PRO A CA 1
ATOM 1658 C C . PRO A 1 226 ? 15.930 11.108 46.189 1.00 13.65 225 PRO A C 1
ATOM 1659 O O . PRO A 1 226 ? 16.748 11.045 47.137 1.00 20.43 225 PRO A O 1
ATOM 1663 N N . ALA A 1 227 ? 15.603 10.097 45.418 1.00 12.41 226 ALA A N 1
ATOM 1664 C CA . ALA A 1 227 ? 16.280 8.828 45.445 1.00 14.83 226 ALA A CA 1
ATOM 1665 C C . ALA A 1 227 ? 16.319 8.255 44.051 1.00 14.86 226 ALA A C 1
ATOM 1666 O O . ALA A 1 227 ? 15.767 8.758 43.077 1.00 18.85 226 ALA A O 1
#

InterPro domains:
  IPR019410 Lysine methyltransferase [PF10294] (38-195)
  IPR019410 Lysine methyltransferase [PTHR14614] (28-209)
  IPR029063 S-adenosyl-L-methionine-dependent methyltransferase superfamily [G3DSA:3.40.50.150] (24-226)
  IPR029063 S-adenosyl-L-methionine-dependent methyltransferase superfamily [SSF53335] (54-218)

Nearest PDB structures (foldseek):
  4qpn-assembly1_A  TM=1.005E+00  e=2.479E-47  Homo sapiens
  4lec-assembly2_B  TM=9.353E-01  e=1.990E-23  Homo sapiens
  4lg1-assembly1_A  TM=8.446E-01  e=2.296E-13  Homo sapiens
  3mgg-assembly1_A  TM=8.439E-01  e=1.180E-07  Methanosarcina mazei
  4htf-assembly1_B  TM=6.553E-01  e=5.730E-06  Escherichia coli O157:H7

CATH classification: 3.40.50.150

Solvent-accessible surface area: 10023 Å² total; per-residue (Å²): 155,134,66,125,59,86,141,31,118,34,82,9,38,69,48,102,0,28,0,29,18,42,31,60,36,204,26,58,81,12,2,112,22,105,58,0,7,61,8,0,0,72,21,0,62,73,104,117,22,60,1,182,68,69,64,0,0,3,0,18,9,10,2,0,4,1,0,0,0,0,3,31,44,36,1,51,1,9,0,0,15,79,91,93,0,38,153,7,0,67,34,2,12,134,71,20,25,80,118,77,22,98,22,97,26,79,35,1,29,34,18,124,39,24,136,99,8,53,51,68,5,34,13,0,0,1,9,35,4,7,78,77,85,123,29,6,93,72,0,31,32,0,0,82,39,0,3,99,106,145,1,16,0,21,2,0,2,69,27,126,81,98,62,3,1,81,48,0,3,119,126,52,0,43,115,108,8,82,43,68,88,28,58,102,44,124,142,72,49,0,11,0,14,75,1,76,36,149,138,130,193,142,117

Secondary structure (DSSP, 8-state):
---EEEEEEEEETTEEEEEEEEESSS-GGGGS--HHHHHHHHHHHHTT---TT-EEEESS-TT-HHHHHHHHTT-EEEEEE-HHHHHHHHHHHHHH--TT-EEEEEE--TTTSGGGS-S-EEEEEEES----GGGHHHHHHHHHHHEEEEEEEEEEEE--GGGTHHHIIIIIGGGTEEEEEEEEETTTTEEEEEEEE------

Foldseek 3Di:
DDWDWDWDWDAALNFIQTFIFTPPPPLPPLRDDDDQLVVVSNCCRVVVDQQAAFFEEEESCSQVSNQLSSQVNHHQYEYEYAPVRQVNNVVRNVVGHDPPTHYHYDYDDFQPRLVVDAQDGQEYEYEAPQQAVVCLVSNLVSVNRNAHQFHKYKYKYQDDVVRCPCVNQVPPQVPFWDKDQPDADPVRSMTIIMTHGDDDDPD

B-factor: mean 13.04, std 7.03, range [4.05, 65.27]

GO terms:
  GO:0016279 protein-lysine N-methyltransferase activity (F, IDA)
  GO:0008168 methyltransferase activity (F, IDA)
  GO:0005737 cytoplasm (C, IDA)
  GO:0005813 centrosome (C, IDA)
  GO:0016279 protein-lysine N-methyltransferase activity (F, IMP)
  GO:0005515 protein binding (F, IPI)
  GO:0032991 protein-containing complex (C, IDA)
  GO:0031072 heat shock protein binding (F, IPI)

Radius of gyration: 16.06 Å; Cα contacts (8 Å, |Δi|>4): 446; chains: 1; bounding box: 39×37×46 Å

Organism: Homo sapiens (NCBI:txid9606)